Protein AF-0000000075629030 (afdb_homodimer)

Radius of gyration: 17.12 Å; Cα contacts (8 Å, |Δi|>4): 431; chains: 2; bounding box: 32×48×36 Å

Secondary structure (DSSP, 8-state):
--EEEEEEEEESSHHHHHHHHHHHTT----GGGSTTEEEEEEEEETTTTEEEEEEEES-HHHHHHHHTSHHHHHHTHHHHHHTTTTEEEEEEEEEEEEEEE--/--EEEEEEEEESSHHHHHHHHHHHTT----GGGSTTEEEEEEEEETTTTEEEEEEEES-HHHHHHHHTSHHHHHHTHHHHHHTTTTEEEEEEEEEEEEEEE--

Sequence (206 aa):
MAFAIANYIRAETPEAFDKVIEAFTGRAGLVERMEGFRSLQVLANRDRLEVVVITVWESREHFERWVESREFEEAHKRARRRRLEGTTSEGVEYEVLDFTCRGMAFAIANYIRAETPEAFDKVIEAFTGRAGLVERMEGFRSLQVLANRDRLEVVVITVWESREHFERWVESREFEEAHKRARRRRLEGTTSEGVEYEVLDFTCRG

pLDDT: mean 93.43, std 7.39, range [66.19, 98.75]

Solvent-accessible surface area (backbone atoms only — not comparable to full-atom values): 10793 Å² total; per-residue (Å²): 108,40,22,30,42,36,36,41,34,36,28,78,41,74,68,35,29,52,50,54,53,51,68,60,55,81,63,86,60,60,66,74,70,40,71,47,50,32,33,41,37,33,32,36,25,79,91,71,25,33,39,37,41,36,37,35,23,55,24,61,66,37,49,53,51,44,69,72,32,68,58,40,52,63,71,44,43,60,56,63,68,62,43,66,59,59,48,50,73,48,79,46,68,29,43,47,79,44,75,49,56,58,106,108,39,21,30,44,36,37,44,34,34,30,77,40,74,67,33,29,52,50,53,54,52,68,61,56,81,63,86,60,60,68,73,71,39,72,47,51,33,32,42,37,33,33,37,24,77,92,72,26,31,38,39,39,38,38,35,22,54,25,60,66,38,48,54,52,44,68,71,32,68,58,41,51,63,72,43,43,60,56,63,70,62,44,66,59,60,48,50,71,48,79,45,69,29,42,49,77,43,77,49,58,59,105

Organism: Aeropyrum pernix (strain ATCC 700893 / DSM 11879 / JCM 9820 / NBRC 100138 / K1) (NCBI:txid272557)

Foldseek 3Di:
DKKKKKKKKAAQDLVLLVVVVVLPPPQPCLQVPFPFWDDWDWDDDSVRSIIMIMTMGNDPVSVVCCCVDPSVCVRCVVVVVVVSPRMDMDMDMDDDPDDDDDD/DKKKKKKKKAAQDLVLLVVVVVLPPPQPCLQVPFPFWDDWDWDDDSVRSIIMIMTMGNDPVSVVCCCVDPSVCVRCVVVVVVVSPRMDMDMDMDDDPDDDDDD

Structure (mmCIF, N/CA/C/O backbone):
data_AF-0000000075629030-model_v1
#
loop_
_entity.id
_entity.type
_entity.pdbx_description
1 polymer 'ABM domain-containing protein'
#
loop_
_atom_site.group_PDB
_atom_site.id
_atom_site.type_symbol
_atom_site.label_atom_id
_atom_site.label_alt_id
_atom_site.label_comp_id
_atom_site.label_asym_id
_atom_site.label_entity_id
_atom_site.label_seq_id
_atom_site.pdbx_PDB_ins_code
_atom_site.Cartn_x
_atom_site.Cartn_y
_atom_site.Cartn_z
_atom_site.occupancy
_atom_site.B_iso_or_equiv
_atom_site.auth_seq_id
_atom_site.auth_comp_id
_atom_site.auth_asym_id
_atom_site.auth_atom_id
_atom_site.pdbx_PDB_model_num
ATOM 1 N N . MET A 1 1 ? -5.547 -3.912 16.906 1 81.19 1 MET A N 1
ATOM 2 C CA . MET A 1 1 ? -5.215 -2.875 15.938 1 81.19 1 MET A CA 1
ATOM 3 C C . MET A 1 1 ? -5.184 -3.447 14.523 1 81.19 1 MET A C 1
ATOM 5 O O . MET A 1 1 ? -4.891 -4.629 14.336 1 81.19 1 MET A O 1
ATOM 9 N N . ALA A 1 2 ? -5.641 -2.67 13.5 1 95.25 2 ALA A N 1
ATOM 10 C CA . ALA A 1 2 ? -5.637 -3.18 12.133 1 95.25 2 ALA A CA 1
ATOM 11 C C . ALA A 1 2 ? -4.215 -3.438 11.648 1 95.25 2 ALA A C 1
ATOM 13 O O . ALA A 1 2 ? -3.262 -2.832 12.141 1 95.25 2 ALA A O 1
ATOM 14 N N . PHE A 1 3 ? -4.082 -4.406 10.828 1 98.44 3 PHE A N 1
ATOM 15 C CA . PHE A 1 3 ? -2.797 -4.949 10.406 1 98.44 3 PHE A CA 1
ATOM 16 C C . PHE A 1 3 ? -2.713 -5.023 8.883 1 98.44 3 PHE A C 1
ATOM 18 O O . PHE A 1 3 ? -3.697 -5.355 8.219 1 98.44 3 PHE A O 1
ATOM 25 N N . ALA A 1 4 ? -1.523 -4.691 8.391 1 98.75 4 ALA A N 1
ATOM 26 C CA . ALA A 1 4 ? -1.308 -4.844 6.953 1 98.75 4 ALA A CA 1
ATOM 27 C C . ALA A 1 4 ? 0.029 -5.527 6.672 1 98.75 4 ALA A C 1
ATOM 29 O O . ALA A 1 4 ? 0.976 -5.398 7.449 1 98.75 4 ALA A O 1
ATOM 30 N N . ILE A 1 5 ? 0.08 -6.227 5.598 1 98.69 5 ILE A N 1
ATOM 31 C CA . ILE A 1 5 ? 1.33 -6.77 5.082 1 98.69 5 ILE A CA 1
ATOM 32 C C . ILE A 1 5 ? 1.472 -6.422 3.602 1 98.69 5 ILE A C 1
ATOM 34 O O . ILE A 1 5 ? 0.497 -6.484 2.848 1 98.69 5 ILE A O 1
ATOM 38 N N . ALA A 1 6 ? 2.623 -5.922 3.221 1 98.62 6 ALA A N 1
ATOM 39 C CA . ALA A 1 6 ? 2.99 -5.672 1.829 1 98.62 6 ALA A CA 1
ATOM 40 C C . ALA A 1 6 ? 4.105 -6.609 1.377 1 98.62 6 ALA A C 1
ATOM 42 O O . ALA A 1 6 ? 5.133 -6.734 2.049 1 98.62 6 ALA A O 1
ATOM 43 N N . ASN A 1 7 ? 3.848 -7.289 0.286 1 97.75 7 ASN A N 1
ATOM 44 C CA . ASN A 1 7 ? 4.895 -8.055 -0.379 1 97.75 7 ASN A CA 1
ATOM 45 C C . ASN A 1 7 ? 5.445 -7.316 -1.594 1 97.75 7 ASN A C 1
ATOM 47 O O . ASN A 1 7 ? 4.719 -7.062 -2.555 1 97.75 7 ASN A O 1
ATOM 51 N N . TYR A 1 8 ? 6.688 -6.941 -1.459 1 98.12 8 TYR A N 1
ATOM 52 C CA . TYR A 1 8 ? 7.379 -6.281 -2.561 1 98.12 8 TYR A CA 1
ATOM 53 C C . TYR A 1 8 ? 8.102 -7.293 -3.436 1 98.12 8 TYR A C 1
ATOM 55 O O . TYR A 1 8 ? 9.141 -7.836 -3.041 1 98.12 8 TYR A O 1
ATOM 63 N N . ILE A 1 9 ? 7.551 -7.52 -4.625 1 97.19 9 ILE A N 1
ATOM 64 C CA . ILE A 1 9 ? 8.109 -8.492 -5.559 1 97.19 9 ILE A CA 1
ATOM 65 C C . ILE A 1 9 ? 8.852 -7.758 -6.68 1 97.19 9 ILE A C 1
ATOM 67 O O . ILE A 1 9 ? 8.258 -6.977 -7.418 1 97.19 9 ILE A O 1
ATOM 71 N N . ARG A 1 10 ? 10.156 -8.008 -6.789 1 98.06 10 ARG A N 1
ATOM 72 C CA . ARG A 1 10 ? 10.984 -7.348 -7.793 1 98.06 10 ARG A CA 1
ATOM 73 C C . ARG A 1 10 ? 11.516 -8.352 -8.812 1 98.06 10 ARG A C 1
ATOM 75 O O . ARG A 1 10 ? 12.047 -9.398 -8.438 1 98.06 10 ARG A O 1
ATOM 82 N N . ALA A 1 11 ? 11.297 -7.934 -10 1 97.69 11 ALA A N 1
ATOM 83 C CA . ALA A 1 11 ? 11.758 -8.789 -11.094 1 97.69 11 ALA A CA 1
ATOM 84 C C . ALA A 1 11 ? 13.117 -8.32 -11.625 1 97.69 11 ALA A C 1
ATOM 86 O O . ALA A 1 11 ? 13.391 -7.117 -11.672 1 97.69 11 ALA A O 1
ATOM 87 N N . GLU A 1 12 ? 13.891 -9.242 -12.109 1 96.56 12 GLU A N 1
ATOM 88 C CA . GLU A 1 12 ? 15.227 -8.938 -12.625 1 96.56 12 GLU A CA 1
ATOM 89 C C . GLU A 1 12 ? 15.164 -8.547 -14.102 1 96.56 12 GLU A C 1
ATOM 91 O O . GLU A 1 12 ? 16.109 -7.941 -14.625 1 96.56 12 GLU A O 1
ATOM 96 N N . THR A 1 13 ? 14.188 -9.023 -14.758 1 97 13 THR A N 1
ATOM 97 C CA . THR A 1 13 ? 14.008 -8.758 -16.188 1 97 13 THR A CA 1
ATOM 98 C C . THR A 1 13 ? 12.547 -8.43 -16.484 1 97 13 THR A C 1
ATOM 100 O O . THR A 1 13 ? 11.656 -8.75 -15.703 1 97 13 THR A O 1
ATOM 103 N N . PRO A 1 14 ? 12.375 -7.738 -17.656 1 97.25 14 PRO A N 1
ATOM 104 C CA . PRO A 1 14 ? 10.992 -7.484 -18.062 1 97.25 14 PRO A CA 1
ATOM 105 C C . PRO A 1 14 ? 10.188 -8.766 -18.234 1 97.25 14 PRO A C 1
ATOM 107 O O . PRO A 1 14 ? 8.984 -8.781 -17.969 1 97.25 14 PRO A O 1
ATOM 110 N N . GLU A 1 15 ? 10.852 -9.766 -18.641 1 95.5 15 GLU A N 1
ATOM 111 C CA . GLU A 1 15 ? 10.164 -11.047 -18.812 1 95.5 15 GLU A CA 1
ATOM 112 C C . GLU A 1 15 ? 9.695 -11.602 -17.469 1 95.5 15 GLU A C 1
ATOM 114 O O . GLU A 1 15 ? 8.578 -12.102 -17.359 1 95.5 15 GLU A O 1
ATOM 119 N N . ALA A 1 16 ? 10.539 -11.555 -16.516 1 94.88 16 ALA A N 1
ATOM 120 C CA . ALA A 1 16 ? 10.18 -12 -15.164 1 94.88 16 ALA A CA 1
ATOM 121 C C . ALA A 1 16 ? 9.047 -11.148 -14.594 1 94.88 16 ALA A C 1
ATOM 123 O O . ALA A 1 16 ? 8.156 -11.672 -13.922 1 94.88 16 ALA A O 1
ATOM 124 N N . PHE A 1 17 ? 9.094 -9.898 -14.859 1 96.94 17 PHE A N 1
ATOM 125 C CA . PHE A 1 17 ? 8.047 -8.984 -14.43 1 96.94 17 PHE A CA 1
ATOM 126 C C . PHE A 1 17 ? 6.695 -9.406 -14.992 1 96.94 17 PHE A C 1
ATOM 128 O O . PHE A 1 17 ? 5.703 -9.477 -14.266 1 96.94 17 PHE A O 1
ATOM 135 N N . ASP A 1 18 ? 6.641 -9.711 -16.281 1 95.56 18 ASP A N 1
ATOM 136 C CA . ASP A 1 18 ? 5.406 -10.125 -16.938 1 95.56 18 ASP A CA 1
ATOM 137 C C . ASP A 1 18 ? 4.859 -11.414 -16.328 1 95.56 18 ASP A C 1
ATOM 139 O O . ASP A 1 18 ? 3.646 -11.594 -16.234 1 95.56 18 ASP A O 1
ATOM 143 N N . LYS A 1 19 ? 5.785 -12.234 -15.93 1 92.44 19 LYS A N 1
ATOM 144 C CA . LYS A 1 19 ? 5.367 -13.477 -15.297 1 92.44 19 LYS A CA 1
ATOM 145 C C . LYS A 1 19 ? 4.711 -13.219 -13.945 1 92.44 19 LYS A C 1
ATOM 147 O O . LYS A 1 19 ? 3.756 -13.898 -13.57 1 92.44 19 LYS A O 1
ATOM 152 N N . VAL A 1 20 ? 5.27 -12.289 -13.211 1 93.81 20 VAL A N 1
ATOM 153 C CA . VAL A 1 20 ? 4.66 -11.93 -11.93 1 93.81 20 VAL A CA 1
ATOM 154 C C . VAL A 1 20 ? 3.246 -11.406 -12.156 1 93.81 20 VAL A C 1
ATOM 156 O O . VAL A 1 20 ? 2.303 -11.844 -11.492 1 93.81 20 VAL A O 1
ATOM 159 N N . ILE A 1 21 ? 3.113 -10.516 -13.07 1 94.81 21 ILE A N 1
ATOM 160 C CA . ILE A 1 21 ? 1.809 -9.938 -13.375 1 94.81 21 ILE A CA 1
ATOM 161 C C . ILE A 1 21 ? 0.829 -11.047 -13.742 1 94.81 21 ILE A C 1
ATOM 163 O O . ILE A 1 21 ? -0.306 -11.07 -13.266 1 94.81 21 ILE A O 1
ATOM 167 N N . GLU A 1 22 ? 1.291 -11.945 -14.531 1 91.69 22 GLU A N 1
ATOM 168 C CA . GLU A 1 22 ? 0.444 -13.055 -14.969 1 91.69 22 GLU A CA 1
ATOM 169 C C . GLU A 1 22 ? -0.031 -13.883 -13.773 1 91.69 22 GLU A C 1
ATOM 171 O O . GLU A 1 22 ? -1.171 -14.352 -13.758 1 91.69 22 GLU A O 1
ATOM 176 N N . ALA A 1 23 ? 0.813 -14.016 -12.828 1 89.44 23 ALA A N 1
ATOM 177 C CA . ALA A 1 23 ? 0.486 -14.828 -11.656 1 89.44 23 ALA A CA 1
ATOM 178 C C . ALA A 1 23 ? -0.685 -14.227 -10.883 1 89.44 23 ALA A C 1
ATOM 180 O O . ALA A 1 23 ? -1.393 -14.938 -10.164 1 89.44 23 ALA A O 1
ATOM 181 N N . PHE A 1 24 ? -0.852 -12.953 -11.008 1 91.62 24 PHE A N 1
ATOM 182 C CA . PHE A 1 24 ? -1.911 -12.305 -10.242 1 91.62 24 PHE A CA 1
ATOM 183 C C . PHE A 1 24 ? -3.139 -12.07 -11.117 1 91.62 24 PHE A C 1
ATOM 185 O O . PHE A 1 24 ? -4.168 -11.594 -10.633 1 91.62 24 PHE A O 1
ATOM 192 N N . THR A 1 25 ? -2.92 -12.383 -12.461 1 84.81 25 THR A N 1
ATOM 193 C CA . THR A 1 25 ? -4.059 -12.242 -13.359 1 84.81 25 THR A CA 1
ATOM 194 C C . THR A 1 25 ? -5.059 -13.375 -13.156 1 84.81 25 THR A C 1
ATOM 196 O O . THR A 1 25 ? -4.68 -14.547 -13.164 1 84.81 25 THR A O 1
ATOM 199 N N . GLY A 1 26 ? -6.309 -13.055 -12.852 1 80.31 26 GLY A N 1
ATOM 200 C CA . GLY A 1 26 ? -7.34 -14.07 -12.703 1 80.31 26 GLY A CA 1
ATOM 201 C C . GLY A 1 26 ? -7.352 -14.711 -11.328 1 80.31 26 GLY A C 1
ATOM 202 O O . GLY A 1 26 ? -7.641 -15.906 -11.195 1 80.31 26 GLY A O 1
ATOM 203 N N . ARG A 1 27 ? -6.883 -14.07 -10.344 1 84.12 27 ARG A N 1
ATOM 204 C CA . ARG A 1 27 ? -6.941 -14.578 -8.977 1 84.12 27 ARG A CA 1
ATOM 205 C C . ARG A 1 27 ? -8.344 -15.055 -8.633 1 84.12 27 ARG A C 1
ATOM 207 O O . ARG A 1 27 ? -9.336 -14.43 -9.023 1 84.12 27 ARG A O 1
ATOM 214 N N . ALA A 1 28 ? -8.383 -16.188 -7.957 1 82.62 28 ALA A N 1
ATOM 215 C CA . ALA A 1 28 ? -9.648 -16.812 -7.578 1 82.62 28 ALA A CA 1
ATOM 216 C C . ALA A 1 28 ? -10.367 -16 -6.508 1 82.62 28 ALA A C 1
ATOM 218 O O . ALA A 1 28 ? -11.57 -16.172 -6.281 1 82.62 28 ALA A O 1
ATOM 219 N N . GLY A 1 29 ? -9.695 -15.148 -5.77 1 90.94 29 GLY A N 1
ATOM 220 C CA . GLY A 1 29 ? -10.312 -14.32 -4.746 1 90.94 29 GLY A CA 1
ATOM 221 C C . GLY A 1 29 ? -10.562 -15.062 -3.449 1 90.94 29 GLY A C 1
ATOM 222 O O . GLY A 1 29 ? -11.57 -14.82 -2.775 1 90.94 29 GLY A O 1
ATOM 223 N N . LEU A 1 30 ? -9.766 -15.984 -3.152 1 93.38 30 LEU A N 1
ATOM 224 C CA . LEU A 1 30 ? -9.938 -16.812 -1.963 1 93.38 30 LEU A CA 1
ATOM 225 C C . LEU A 1 30 ? -9.695 -16 -0.696 1 93.38 30 LEU A C 1
ATOM 227 O O . LEU A 1 30 ? -10.344 -16.219 0.326 1 93.38 30 LEU A O 1
ATOM 231 N N . VAL A 1 31 ? -8.812 -15.031 -0.748 1 95.69 31 VAL A N 1
ATOM 232 C CA . VAL A 1 31 ? -8.445 -14.234 0.419 1 95.69 31 VAL A CA 1
ATOM 233 C C . VAL A 1 31 ? -9.633 -13.383 0.859 1 95.69 31 VAL A C 1
ATOM 235 O O . VAL A 1 31 ? -9.82 -13.141 2.053 1 95.69 31 VAL A O 1
ATOM 238 N N . GLU A 1 32 ? -10.453 -12.984 0.015 1 95.06 32 GLU A N 1
ATOM 239 C CA . GLU A 1 32 ? -11.586 -12.102 0.284 1 95.06 32 GLU A CA 1
ATOM 240 C C . GLU A 1 32 ? -12.633 -12.797 1.149 1 95.06 32 GLU A C 1
ATOM 242 O O . GLU A 1 32 ? -13.5 -12.141 1.736 1 95.06 32 GLU A O 1
ATOM 247 N N . ARG A 1 33 ? -12.523 -14.047 1.196 1 93.81 33 ARG A N 1
ATOM 248 C CA . ARG A 1 33 ? -13.523 -14.828 1.921 1 93.81 33 ARG A CA 1
ATOM 249 C C . ARG A 1 33 ? -13.109 -15.031 3.375 1 93.81 33 ARG A C 1
ATOM 251 O O . ARG A 1 33 ? -13.906 -15.484 4.195 1 93.81 33 ARG A O 1
ATOM 258 N N . MET A 1 34 ? -11.977 -14.641 3.633 1 96.38 34 MET A N 1
ATOM 259 C CA . MET A 1 34 ? -11.438 -14.906 4.965 1 96.38 34 MET A CA 1
ATOM 260 C C . MET A 1 34 ? -11.961 -13.891 5.973 1 96.38 34 MET A C 1
ATOM 262 O O . MET A 1 34 ? -12.094 -12.703 5.656 1 96.38 34 MET A O 1
ATOM 266 N N . GLU A 1 35 ? -12.234 -14.406 7.168 1 96.31 35 GLU A N 1
ATOM 267 C CA . GLU A 1 35 ? -12.617 -13.516 8.266 1 96.31 35 GLU A CA 1
ATOM 268 C C . GLU A 1 35 ? -11.516 -12.5 8.555 1 96.31 35 GLU A C 1
ATOM 270 O O . GLU A 1 35 ? -10.336 -12.852 8.594 1 96.31 35 GLU A O 1
ATOM 275 N N . GLY A 1 36 ? -11.961 -11.266 8.742 1 97.12 36 GLY A N 1
ATOM 276 C CA . GLY A 1 36 ? -11.016 -10.219 9.109 1 97.12 36 GLY A CA 1
ATOM 277 C C . GLY A 1 36 ? -10.367 -9.555 7.91 1 97.12 36 GLY A C 1
ATOM 278 O O . GLY A 1 36 ? -9.625 -8.578 8.062 1 97.12 36 GLY A O 1
ATOM 279 N N . PHE A 1 37 ? -10.625 -10.047 6.699 1 97.62 37 PHE A N 1
ATOM 280 C CA . PHE A 1 37 ? -10.109 -9.43 5.48 1 97.62 37 PHE A CA 1
ATOM 281 C C . PHE A 1 37 ? -10.711 -8.047 5.281 1 97.62 37 PHE A C 1
ATOM 283 O O . PHE A 1 37 ? -11.922 -7.859 5.426 1 97.62 37 PHE A O 1
ATOM 290 N N . ARG A 1 38 ? -9.883 -7.102 4.914 1 97.12 38 ARG A N 1
ATOM 291 C CA . ARG A 1 38 ? -10.383 -5.75 4.684 1 97.12 38 ARG A CA 1
ATOM 292 C C . ARG A 1 38 ? -10.141 -5.312 3.244 1 97.12 38 ARG A C 1
ATOM 294 O O . ARG A 1 38 ? -11.031 -4.766 2.596 1 97.12 38 ARG A O 1
ATOM 301 N N . SER A 1 39 ? -8.961 -5.594 2.773 1 97.38 39 SER A N 1
ATOM 302 C CA . SER A 1 39 ? -8.703 -5.18 1.398 1 97.38 39 SER A CA 1
ATOM 303 C C . SER A 1 39 ? -7.492 -5.895 0.822 1 97.38 39 SER A C 1
ATOM 305 O O . SER A 1 39 ? -6.648 -6.398 1.569 1 97.38 39 SER A O 1
ATOM 307 N N . LEU A 1 40 ? -7.395 -6.012 -0.439 1 97.5 40 LEU A N 1
ATOM 308 C CA . LEU A 1 40 ? -6.246 -6.457 -1.22 1 97.5 40 LEU A CA 1
ATOM 309 C C . LEU A 1 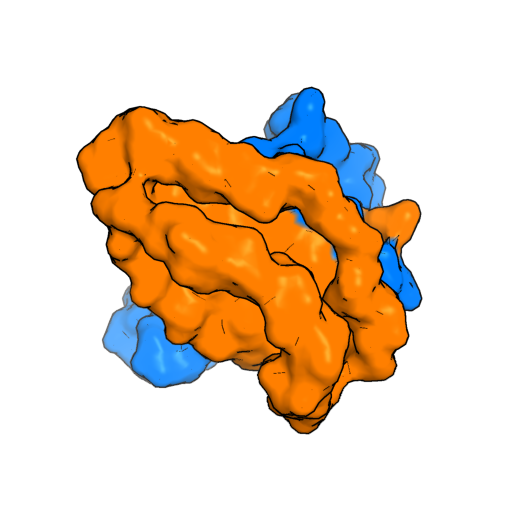40 ? -6.004 -5.535 -2.408 1 97.5 40 LEU A C 1
ATOM 311 O O . LEU A 1 40 ? -6.945 -5.16 -3.113 1 97.5 40 LEU A O 1
ATOM 315 N N . GLN A 1 41 ? -4.793 -5.164 -2.58 1 97.19 41 GLN A N 1
ATOM 316 C CA . GLN A 1 41 ? -4.367 -4.434 -3.771 1 97.19 41 GLN A CA 1
ATOM 317 C C . GLN A 1 41 ? -3.15 -5.098 -4.414 1 97.19 41 GLN A C 1
ATOM 319 O O . GLN A 1 41 ? -2.221 -5.508 -3.717 1 97.19 41 GLN A O 1
ATOM 324 N N . VAL A 1 42 ? -3.191 -5.207 -5.699 1 97.5 42 VAL A N 1
ATOM 325 C CA . VAL A 1 42 ? -2.047 -5.598 -6.512 1 97.5 42 VAL A CA 1
ATOM 326 C C . VAL A 1 42 ? -1.602 -4.422 -7.379 1 97.5 42 VAL A C 1
ATOM 328 O O . VAL A 1 42 ? -2.328 -3.996 -8.281 1 97.5 42 VAL A O 1
ATOM 331 N N . LEU A 1 43 ? -0.437 -3.945 -7.082 1 98.5 43 LEU A N 1
ATOM 332 C CA . LEU A 1 43 ? 0.072 -2.725 -7.695 1 98.5 43 LEU A CA 1
ATOM 333 C C . LEU A 1 43 ? 1.321 -3.012 -8.523 1 98.5 43 LEU A C 1
ATOM 335 O O . LEU A 1 43 ? 2.244 -3.68 -8.047 1 98.5 43 LEU A O 1
ATOM 339 N N . ALA A 1 44 ? 1.362 -2.525 -9.75 1 98.44 44 ALA A N 1
ATOM 340 C CA . ALA A 1 44 ? 2.49 -2.789 -10.641 1 98.44 44 ALA A CA 1
ATOM 341 C C . ALA A 1 44 ? 3.162 -1.49 -11.078 1 98.44 44 ALA A C 1
ATOM 343 O O . ALA A 1 44 ? 2.486 -0.501 -11.367 1 98.44 44 ALA A O 1
ATOM 344 N N . ASN A 1 45 ? 4.469 -1.501 -11.023 1 98.62 45 ASN A N 1
ATOM 345 C CA . ASN A 1 45 ? 5.305 -0.44 -11.578 1 98.62 45 ASN A CA 1
ATOM 346 C C . ASN A 1 45 ? 6.301 -0.983 -12.602 1 98.62 45 ASN A C 1
ATOM 348 O O . ASN A 1 45 ? 7.289 -1.621 -12.234 1 98.62 45 ASN A O 1
ATOM 352 N N . ARG A 1 46 ? 6.105 -0.715 -13.82 1 97.56 46 ARG A N 1
ATOM 353 C CA . ARG A 1 46 ? 6.891 -1.287 -14.906 1 97.56 46 ARG A CA 1
ATOM 354 C C . ARG A 1 46 ? 8.305 -0.704 -14.93 1 97.56 46 ARG A C 1
ATOM 356 O O . ARG A 1 46 ? 9.25 -1.382 -15.32 1 97.56 46 ARG A O 1
ATOM 363 N N . ASP A 1 47 ? 8.391 0.573 -14.57 1 97.62 47 ASP A N 1
ATOM 364 C CA . ASP A 1 47 ? 9.711 1.205 -14.578 1 97.62 47 ASP A CA 1
ATOM 365 C C . ASP A 1 47 ? 10.625 0.575 -13.531 1 97.62 47 ASP A C 1
ATOM 367 O O . ASP A 1 47 ? 11.82 0.394 -13.773 1 97.62 47 ASP A O 1
ATOM 371 N N . ARG A 1 48 ? 10.078 0.145 -12.43 1 97.88 48 ARG A N 1
ATOM 372 C CA . ARG A 1 48 ? 10.836 -0.459 -11.344 1 97.88 48 ARG A CA 1
ATOM 373 C C . ARG A 1 48 ? 10.859 -1.979 -11.461 1 97.88 48 ARG A C 1
ATOM 375 O O . ARG A 1 48 ? 11.562 -2.658 -10.719 1 97.88 48 ARG A O 1
ATOM 382 N N . LEU A 1 49 ? 10.086 -2.508 -12.367 1 98.25 49 LEU A N 1
ATOM 383 C CA . LEU A 1 49 ? 9.859 -3.943 -12.477 1 98.25 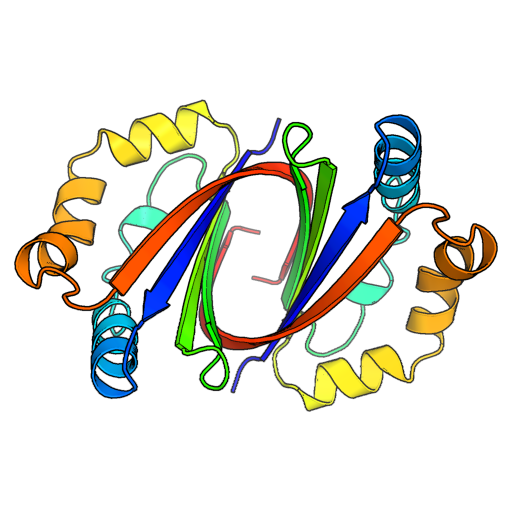49 LEU A CA 1
ATOM 384 C C . LEU A 1 49 ? 9.477 -4.535 -11.125 1 98.25 49 LEU A C 1
ATOM 386 O O . LEU A 1 49 ? 10.055 -5.535 -10.695 1 98.25 49 LEU A O 1
ATOM 390 N N . GLU A 1 50 ? 8.508 -3.92 -10.539 1 98.5 50 GLU A N 1
ATOM 391 C CA . GLU A 1 50 ? 8.078 -4.297 -9.195 1 98.5 50 GLU A CA 1
ATOM 392 C C . GLU A 1 50 ? 6.562 -4.449 -9.125 1 98.5 50 GLU A C 1
ATOM 394 O O . GLU A 1 50 ? 5.824 -3.637 -9.68 1 98.5 50 GLU A O 1
ATOM 399 N N . VAL A 1 51 ? 6.129 -5.5 -8.477 1 97.81 51 VAL A N 1
ATOM 400 C CA . VAL A 1 51 ? 4.734 -5.684 -8.086 1 97.81 51 VAL A CA 1
ATOM 401 C C . VAL A 1 51 ? 4.621 -5.684 -6.562 1 97.81 51 VAL A C 1
ATOM 403 O O . VAL A 1 51 ? 5.391 -6.359 -5.879 1 97.81 51 VAL A O 1
ATOM 406 N N . VAL A 1 52 ? 3.711 -4.895 -6.051 1 98.44 52 VAL A N 1
ATOM 407 C CA . VAL A 1 52 ? 3.447 -4.848 -4.617 1 98.44 52 VAL A CA 1
ATOM 408 C C . VAL A 1 52 ? 2.059 -5.41 -4.328 1 98.44 52 VAL A C 1
ATOM 410 O O . VAL A 1 52 ? 1.069 -4.977 -4.926 1 98.44 52 VAL A O 1
ATOM 413 N N . VAL A 1 53 ? 2.014 -6.375 -3.463 1 97.44 53 VAL A N 1
ATOM 414 C CA . VAL A 1 53 ? 0.746 -6.926 -2.998 1 97.44 53 VAL A CA 1
ATOM 415 C C . VAL A 1 53 ? 0.505 -6.52 -1.547 1 97.44 53 VAL A C 1
ATOM 417 O O . VAL A 1 53 ? 1.296 -6.852 -0.661 1 97.44 53 VAL A O 1
ATOM 420 N N . ILE A 1 54 ? -0.593 -5.801 -1.321 1 98.44 54 ILE A N 1
ATOM 421 C CA . ILE A 1 54 ? -0.9 -5.309 0.018 1 98.44 54 ILE A CA 1
ATOM 422 C C . ILE A 1 54 ? -2.25 -5.859 0.472 1 98.44 54 ILE A C 1
ATOM 424 O O . ILE A 1 54 ? -3.244 -5.758 -0.252 1 98.44 54 ILE A O 1
ATOM 428 N N . THR A 1 55 ? -2.285 -6.395 1.629 1 98.12 55 THR A N 1
ATOM 429 C CA . THR A 1 55 ? -3.545 -6.777 2.262 1 98.12 55 THR A CA 1
ATOM 430 C C . THR A 1 55 ? -3.682 -6.121 3.633 1 98.12 55 THR A C 1
ATOM 432 O O . THR A 1 55 ? -2.707 -6.027 4.383 1 98.12 55 THR A O 1
ATOM 435 N N . VAL A 1 56 ? -4.836 -5.691 3.902 1 98.31 56 VAL A N 1
ATOM 436 C CA . VAL A 1 56 ? -5.195 -5.117 5.195 1 98.31 56 VAL A CA 1
ATOM 437 C C . VAL A 1 56 ? -6.152 -6.055 5.926 1 98.31 56 VAL A C 1
ATOM 439 O O . VAL A 1 56 ? -7.066 -6.617 5.32 1 98.31 56 VAL A O 1
ATOM 442 N N . TRP A 1 57 ? -5.898 -6.156 7.156 1 98.12 57 TRP A N 1
ATOM 443 C CA . TRP A 1 57 ? -6.648 -7.082 8 1 98.12 57 TRP A CA 1
ATOM 444 C C . TRP A 1 57 ? -7.125 -6.395 9.273 1 98.12 57 TRP A C 1
ATOM 446 O O . TRP A 1 57 ? -6.52 -5.418 9.727 1 98.12 57 TRP A O 1
ATOM 456 N N . GLU A 1 58 ? -8.219 -6.945 9.812 1 97.62 58 GLU A N 1
ATOM 457 C CA . GLU A 1 58 ? -8.734 -6.434 11.078 1 97.62 58 GLU A CA 1
ATOM 458 C C . GLU A 1 58 ? -7.723 -6.613 12.203 1 97.62 58 GLU A C 1
ATOM 460 O O . GLU A 1 58 ? -7.699 -5.832 13.156 1 97.62 58 GLU A O 1
ATOM 465 N N . SER A 1 59 ? -6.969 -7.695 12.117 1 97.69 59 SER A N 1
ATOM 466 C CA . SER A 1 59 ? -5.934 -7.953 13.109 1 97.69 59 SER A CA 1
ATOM 467 C C . SER A 1 59 ? -4.84 -8.852 12.547 1 97.69 59 SER A C 1
ATOM 469 O O . SER A 1 59 ? -5.035 -9.508 11.516 1 97.69 59 SER A O 1
ATOM 471 N N . ARG A 1 60 ? -3.701 -8.875 13.219 1 97.5 60 ARG A N 1
ATOM 472 C CA . ARG A 1 60 ? -2.617 -9.773 12.852 1 97.5 60 ARG A CA 1
ATOM 473 C C . ARG A 1 60 ? -3.062 -11.234 12.945 1 97.5 60 ARG A C 1
ATOM 475 O O . ARG A 1 60 ? -2.678 -12.062 12.117 1 97.5 60 ARG A O 1
ATOM 482 N N . GLU A 1 61 ? -3.857 -11.516 13.945 1 97.94 61 GLU A N 1
ATOM 483 C CA . GLU A 1 61 ? -4.344 -12.875 14.133 1 97.94 61 GLU A CA 1
ATOM 484 C C . GLU A 1 61 ? -5.152 -13.352 12.93 1 97.94 61 GLU A C 1
ATOM 486 O O . GLU A 1 61 ? -5.043 -14.508 12.516 1 97.94 61 GLU A O 1
ATOM 491 N N . HIS A 1 62 ? -5.969 -12.516 12.367 1 98.12 62 HIS A N 1
ATOM 492 C CA . HIS A 1 62 ? -6.742 -12.875 11.188 1 98.12 62 HIS A CA 1
ATOM 493 C C . HIS A 1 62 ? -5.828 -13.195 10.008 1 98.12 62 HIS A C 1
ATOM 495 O O . HIS A 1 62 ? -6.09 -14.133 9.25 1 98.12 62 HIS A O 1
ATOM 501 N N . PHE A 1 63 ? -4.766 -12.438 9.883 1 97.94 63 PHE A N 1
ATOM 502 C CA . PHE A 1 63 ? -3.783 -12.703 8.844 1 97.94 63 PHE A CA 1
ATOM 503 C C . PHE A 1 63 ? -3.123 -14.062 9.062 1 97.94 63 PHE A C 1
ATOM 505 O O . PHE A 1 63 ? -2.973 -14.844 8.117 1 97.94 63 PHE A O 1
ATOM 512 N N . GLU A 1 64 ? -2.736 -14.312 10.281 1 97.94 64 GLU A N 1
ATOM 513 C CA . GLU A 1 64 ? -2.07 -15.578 10.594 1 97.94 64 GLU A CA 1
ATOM 514 C C . GLU A 1 64 ? -2.98 -16.766 10.305 1 97.94 64 GLU A C 1
ATOM 516 O O . GLU A 1 64 ? -2.523 -17.797 9.82 1 97.94 64 GLU A O 1
ATOM 521 N N . ARG A 1 65 ? -4.227 -16.656 10.523 1 97.69 65 ARG A N 1
ATOM 522 C CA . ARG A 1 65 ? -5.188 -17.703 10.195 1 97.69 65 ARG A CA 1
ATOM 523 C C . ARG A 1 65 ? -5.262 -17.938 8.688 1 97.69 65 ARG A C 1
ATOM 525 O O . ARG A 1 65 ? -5.398 -19.062 8.234 1 97.69 65 ARG A O 1
ATOM 532 N N . TRP A 1 66 ? -5.262 -16.844 7.973 1 97.31 66 TRP A N 1
ATOM 533 C CA . TRP A 1 66 ? -5.215 -16.922 6.516 1 97.31 66 TRP A CA 1
ATOM 53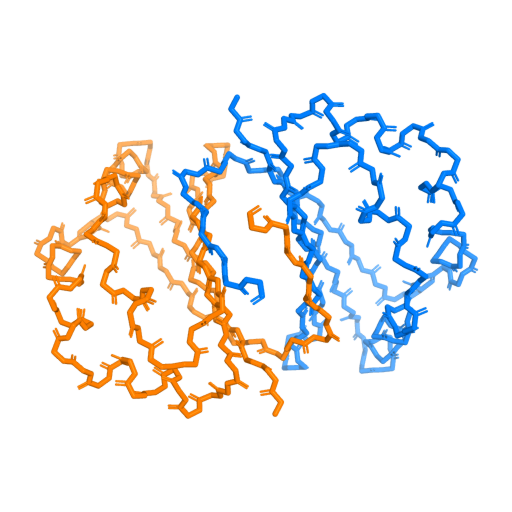4 C C . TRP A 1 66 ? -3.998 -17.719 6.059 1 97.31 66 TRP A C 1
ATOM 536 O O . TRP A 1 66 ? -4.121 -18.641 5.25 1 97.31 66 TRP A O 1
ATOM 546 N N . VAL A 1 67 ? -2.82 -17.375 6.578 1 96.25 67 VAL A N 1
ATOM 547 C CA . VAL A 1 67 ? -1.571 -18 6.152 1 96.25 67 VAL A CA 1
ATOM 548 C C . VAL A 1 67 ? -1.601 -19.484 6.469 1 96.25 67 VAL A C 1
ATOM 550 O O . VAL A 1 67 ? -1.039 -20.297 5.727 1 96.25 67 VAL A O 1
ATOM 553 N N . GLU A 1 68 ? -2.354 -19.875 7.473 1 96.69 68 GLU A N 1
ATOM 554 C CA . GLU A 1 68 ? -2.412 -21.266 7.91 1 96.69 68 GLU A CA 1
ATOM 555 C C . GLU A 1 68 ? -3.561 -22.016 7.238 1 96.69 68 GLU A C 1
ATOM 557 O O . GLU A 1 68 ? -3.73 -23.219 7.438 1 96.69 68 GLU A O 1
ATOM 562 N N . SER A 1 69 ? -4.246 -21.438 6.43 1 96.56 69 SER A N 1
ATOM 563 C CA . SER A 1 69 ? -5.469 -22 5.867 1 96.56 69 SER A CA 1
ATOM 564 C C . SER A 1 69 ? -5.18 -22.797 4.598 1 96.56 69 SER A C 1
ATOM 566 O O . SER A 1 69 ? -4.121 -22.641 3.986 1 96.56 69 SER A O 1
ATOM 568 N N . ARG A 1 70 ? -6.113 -23.609 4.23 1 93.81 70 ARG A N 1
ATOM 569 C CA . ARG A 1 70 ? -6.07 -24.312 2.953 1 93.81 70 ARG A CA 1
ATOM 570 C C . ARG A 1 70 ? -6.223 -23.344 1.787 1 93.81 70 ARG A C 1
ATOM 572 O O . ARG A 1 70 ? -5.637 -23.547 0.722 1 93.81 70 ARG A O 1
ATOM 579 N N . GLU A 1 71 ? -7.055 -22.328 2.045 1 93.19 71 GLU A N 1
ATOM 580 C CA . GLU A 1 71 ? -7.262 -21.312 1.017 1 93.19 71 GLU A CA 1
ATOM 581 C C . GLU A 1 71 ? -5.938 -20.672 0.6 1 93.19 71 GLU A C 1
ATOM 583 O O . GLU A 1 71 ? -5.711 -20.422 -0.585 1 93.19 71 GLU A O 1
ATOM 588 N N . PHE A 1 72 ? -5.086 -20.391 1.545 1 94.75 72 PHE A N 1
ATOM 589 C CA . PHE A 1 72 ? -3.773 -19.812 1.271 1 94.75 72 PHE A CA 1
ATOM 590 C C . PHE A 1 72 ? -2.943 -20.75 0.399 1 94.75 72 PHE A C 1
ATOM 592 O O . PHE A 1 72 ? -2.357 -20.328 -0.596 1 94.75 72 PHE A O 1
ATOM 599 N N . GLU A 1 73 ? -2.912 -21.984 0.718 1 92.38 73 GLU A N 1
ATOM 600 C CA . GLU A 1 73 ? -2.166 -22.984 -0.054 1 92.38 73 GLU A CA 1
ATOM 601 C C . GLU A 1 73 ? -2.65 -23.031 -1.501 1 92.38 73 GLU A C 1
ATOM 603 O O . GLU A 1 73 ? -1.841 -23.062 -2.43 1 92.38 73 GLU A O 1
ATOM 608 N N . GLU A 1 74 ? -3.916 -23.078 -1.576 1 90.81 74 GLU A N 1
ATOM 609 C CA . GLU A 1 74 ? -4.512 -23.141 -2.908 1 90.81 74 GLU A CA 1
ATOM 610 C C . GLU A 1 74 ? -4.176 -21.891 -3.721 1 90.81 74 GLU A C 1
ATOM 612 O O . GLU A 1 74 ? -3.83 -21.984 -4.898 1 90.81 74 GLU A O 1
ATOM 617 N N . ALA A 1 75 ? -4.262 -20.719 -3.102 1 89.56 75 ALA A N 1
ATOM 618 C CA . ALA A 1 75 ? -4.043 -19.453 -3.783 1 89.56 75 ALA A CA 1
ATOM 619 C C . ALA A 1 75 ? -2.582 -19.297 -4.191 1 89.56 75 ALA A C 1
ATOM 621 O O . ALA A 1 75 ? -2.275 -18.609 -5.176 1 89.56 75 ALA A O 1
ATOM 622 N N . HIS A 1 76 ? -1.673 -19.891 -3.508 1 88.88 76 HIS A N 1
ATOM 623 C CA . HIS A 1 76 ? -0.25 -19.672 -3.746 1 88.88 76 HIS A CA 1
ATOM 624 C C . HIS A 1 76 ? 0.374 -20.859 -4.473 1 88.88 76 HIS A C 1
ATOM 626 O O . HIS A 1 76 ? 1.591 -20.906 -4.672 1 88.88 76 HIS A O 1
ATOM 632 N N . LYS A 1 77 ? -0.465 -21.812 -4.77 1 82.44 77 LYS A N 1
ATOM 633 C CA . LYS A 1 77 ? -0.004 -23.047 -5.422 1 82.44 77 LYS A CA 1
ATOM 634 C C . LYS A 1 77 ? 0.723 -22.734 -6.727 1 82.44 77 LYS A C 1
ATOM 636 O O . LYS A 1 77 ? 1.797 -23.281 -6.988 1 82.44 77 LYS A O 1
ATOM 641 N N . ARG A 1 78 ? 0.111 -21.953 -7.445 1 74.38 78 ARG A N 1
ATOM 642 C CA . ARG A 1 78 ? 0.685 -21.625 -8.742 1 74.38 78 ARG A CA 1
ATOM 643 C C . ARG A 1 78 ? 2.016 -20.891 -8.594 1 74.38 78 ARG A C 1
ATOM 645 O O . ARG A 1 78 ? 2.973 -21.172 -9.312 1 74.38 78 ARG A O 1
ATOM 652 N N . ALA A 1 79 ? 2.082 -19.875 -7.695 1 73.62 79 ALA A N 1
ATOM 653 C CA . ALA A 1 79 ? 3.312 -19.125 -7.465 1 73.62 79 ALA A CA 1
ATOM 654 C C . ALA A 1 79 ? 4.441 -20.047 -7.008 1 73.62 79 ALA A C 1
ATOM 656 O O . ALA A 1 79 ? 5.586 -19.891 -7.434 1 73.62 79 ALA A O 1
ATOM 657 N N . ARG A 1 80 ? 4.043 -20.938 -6.27 1 75.31 80 ARG A N 1
ATOM 658 C CA . ARG A 1 80 ? 5.035 -21.891 -5.773 1 75.31 80 ARG A CA 1
ATOM 659 C C . ARG A 1 80 ? 5.547 -22.781 -6.898 1 75.31 80 ARG A C 1
ATOM 661 O O . ARG A 1 80 ? 6.742 -23.078 -6.969 1 75.31 80 ARG A O 1
ATOM 668 N N . ARG A 1 81 ? 4.668 -23.078 -7.773 1 69.25 81 ARG A N 1
ATOM 669 C CA . ARG A 1 81 ? 5.004 -23.969 -8.883 1 69.25 81 ARG A CA 1
ATOM 670 C C . ARG A 1 81 ? 5.848 -23.25 -9.922 1 69.25 81 ARG A C 1
ATOM 672 O O . ARG A 1 81 ? 6.785 -23.828 -10.477 1 69.25 81 ARG A O 1
ATOM 679 N N . ARG A 1 82 ? 5.52 -22.078 -10.195 1 70.81 82 ARG A N 1
ATOM 680 C CA . ARG A 1 82 ? 6.18 -21.328 -11.266 1 70.81 82 ARG A CA 1
ATOM 681 C C . ARG A 1 82 ? 7.5 -20.734 -10.789 1 70.81 82 ARG A C 1
ATOM 683 O O . ARG A 1 82 ? 8.32 -20.297 -11.602 1 70.81 82 ARG A O 1
ATOM 690 N N . ARG A 1 83 ? 7.75 -21 -9.617 1 66.19 83 ARG A N 1
ATOM 691 C CA . ARG A 1 83 ? 9.016 -20.5 -9.07 1 66.19 83 ARG A CA 1
ATOM 692 C C . ARG A 1 83 ? 9.312 -19.094 -9.578 1 66.19 83 ARG A C 1
ATOM 694 O O . ARG A 1 83 ? 10.258 -18.891 -10.344 1 66.19 83 ARG A O 1
ATOM 701 N N . LEU A 1 84 ? 8.469 -18.109 -9.406 1 80.81 84 LEU A N 1
ATOM 702 C CA . LEU A 1 84 ? 8.719 -16.781 -9.953 1 80.81 84 LEU A CA 1
ATOM 703 C C . LEU A 1 84 ? 10.219 -16.531 -10.07 1 80.81 84 LEU A C 1
ATOM 705 O O . LEU A 1 84 ? 10.758 -15.656 -9.383 1 80.81 84 LEU A O 1
ATOM 709 N N . GLU A 1 85 ? 10.844 -17.359 -10.961 1 83.88 85 GLU A N 1
ATOM 710 C CA . GLU A 1 85 ? 12.281 -17.25 -11.203 1 83.88 85 GLU A CA 1
ATOM 711 C C . GLU A 1 85 ? 12.672 -15.836 -11.625 1 83.88 85 GLU A C 1
ATOM 713 O O . GLU A 1 85 ? 11.945 -15.188 -12.383 1 83.88 85 GLU A O 1
ATOM 718 N N . GLY A 1 86 ? 13.805 -15.43 -11.102 1 92.19 86 GLY A N 1
ATOM 719 C CA . GLY A 1 86 ? 14.305 -14.117 -11.477 1 92.19 86 GLY A CA 1
ATOM 720 C C . GLY A 1 86 ? 13.656 -12.992 -10.703 1 92.19 86 GLY A C 1
ATOM 721 O O . GLY A 1 86 ? 13.508 -11.883 -11.219 1 92.19 86 GLY A O 1
ATOM 722 N N . THR A 1 87 ? 12.992 -13.438 -9.594 1 95.69 87 THR A N 1
ATOM 723 C CA . THR A 1 87 ? 12.406 -12.406 -8.758 1 95.69 87 THR A CA 1
ATOM 724 C C . THR A 1 87 ? 12.906 -12.523 -7.316 1 95.69 87 THR A C 1
ATOM 726 O O . THR A 1 87 ? 13.414 -13.578 -6.918 1 95.69 87 THR A O 1
ATOM 729 N N . THR A 1 88 ? 12.945 -11.477 -6.668 1 95.31 88 THR A N 1
ATOM 730 C CA . THR A 1 88 ? 13.109 -11.398 -5.219 1 95.31 88 THR A CA 1
ATOM 731 C C . THR A 1 88 ? 11.883 -10.781 -4.566 1 95.31 88 THR A C 1
ATOM 733 O O . THR A 1 88 ? 11.109 -10.078 -5.223 1 95.31 88 THR A O 1
ATOM 736 N N . SER A 1 89 ? 11.633 -11.141 -3.328 1 95.12 89 SER A N 1
ATOM 737 C CA . SER A 1 89 ? 10.492 -10.562 -2.619 1 95.12 89 SER A CA 1
ATOM 738 C C . SER A 1 89 ? 10.844 -10.266 -1.164 1 95.12 89 SER A C 1
ATOM 740 O O . SER A 1 89 ? 11.727 -10.906 -0.59 1 95.12 89 SER A O 1
ATOM 742 N N . GLU A 1 90 ? 10.25 -9.266 -0.646 1 96.62 90 GLU A N 1
ATOM 743 C CA . GLU A 1 90 ? 10.344 -8.883 0.76 1 96.62 90 GLU A CA 1
ATOM 744 C C . GLU A 1 90 ? 8.977 -8.555 1.339 1 96.62 90 GLU A C 1
ATOM 746 O O . GLU A 1 90 ? 8.234 -7.746 0.776 1 96.62 90 GLU A O 1
ATOM 751 N N . GLY A 1 91 ? 8.625 -9.211 2.416 1 97.88 91 GLY A N 1
ATOM 752 C CA . GLY A 1 91 ? 7.41 -8.891 3.146 1 97.88 91 GLY A CA 1
ATOM 753 C C . GLY A 1 91 ? 7.633 -7.875 4.254 1 97.88 91 GLY A C 1
ATOM 754 O O . GLY A 1 91 ? 8.578 -8 5.031 1 97.88 91 GLY A O 1
ATOM 755 N N . VAL A 1 92 ? 6.867 -6.906 4.309 1 98.31 92 VAL A N 1
ATOM 756 C CA . VAL A 1 92 ? 6.953 -5.883 5.344 1 98.31 92 VAL A CA 1
ATOM 757 C C . VAL A 1 92 ? 5.609 -5.75 6.055 1 98.31 92 VAL A C 1
ATOM 759 O O . VAL A 1 92 ? 4.57 -5.594 5.406 1 98.31 92 VAL A O 1
ATOM 762 N N . GLU A 1 93 ? 5.688 -5.82 7.348 1 98.56 93 GLU A N 1
ATOM 763 C CA . GLU A 1 93 ? 4.48 -5.656 8.148 1 98.56 93 GLU A CA 1
ATOM 764 C C . GLU A 1 93 ? 4.285 -4.199 8.562 1 98.56 93 GLU A C 1
ATOM 766 O O . GLU A 1 93 ? 5.258 -3.5 8.867 1 98.56 93 GLU A O 1
ATOM 771 N N . TYR A 1 94 ? 3.018 -3.838 8.633 1 98.69 94 TYR A N 1
ATOM 772 C CA . TYR A 1 94 ? 2.697 -2.467 9.016 1 98.69 94 TYR A CA 1
ATOM 773 C C . TYR A 1 94 ? 1.571 -2.436 10.039 1 98.69 94 TYR A C 1
ATOM 775 O O . TYR A 1 94 ? 0.703 -3.312 10.047 1 98.69 94 TYR A O 1
ATOM 783 N N . GLU A 1 95 ? 1.634 -1.435 10.852 1 97.88 95 GLU A N 1
ATOM 784 C CA . GLU A 1 95 ? 0.448 -0.966 11.562 1 97.88 95 GLU A CA 1
ATOM 785 C C . GLU A 1 95 ? -0.397 -0.049 10.688 1 97.88 95 GLU A C 1
ATOM 787 O O . GLU A 1 95 ? 0.132 0.847 10.023 1 97.88 95 GLU A O 1
ATOM 792 N N . VAL A 1 96 ? -1.709 -0.318 10.688 1 97.81 96 VAL A N 1
ATOM 793 C CA . VAL A 1 96 ? -2.604 0.54 9.922 1 97.81 96 VAL A CA 1
ATOM 794 C C . VAL A 1 96 ? -3.072 1.707 10.789 1 97.81 96 VAL A C 1
ATOM 796 O O . VAL A 1 96 ? -3.834 1.517 11.734 1 97.81 96 VAL A O 1
ATOM 799 N N . LEU A 1 97 ? -2.615 2.93 10.406 1 96.88 97 LEU A N 1
ATOM 800 C CA . LEU A 1 97 ? -2.98 4.121 11.164 1 96.88 97 LEU A CA 1
ATOM 801 C C . LEU A 1 97 ? -4.332 4.664 10.711 1 96.88 97 LEU A C 1
ATOM 803 O O . LEU A 1 97 ? -5.07 5.25 11.508 1 96.88 97 LEU A O 1
ATOM 807 N N . ASP A 1 98 ? -4.613 4.512 9.484 1 95.69 98 ASP A N 1
ATOM 808 C CA . ASP A 1 98 ? -5.871 4.945 8.883 1 95.69 98 ASP A CA 1
ATOM 809 C C . ASP A 1 98 ? -6.176 4.148 7.617 1 95.69 98 ASP A C 1
ATOM 811 O O . ASP A 1 98 ? -5.262 3.762 6.883 1 95.69 98 ASP A O 1
ATOM 815 N N . PHE A 1 99 ? -7.434 3.82 7.441 1 95.06 99 PHE A N 1
ATOM 816 C CA . PHE A 1 99 ? -7.883 3.102 6.254 1 95.06 99 PHE A CA 1
ATOM 817 C C . PHE A 1 99 ? -9.32 3.471 5.91 1 95.06 99 PHE A C 1
ATOM 819 O O . PHE A 1 99 ? -10.211 3.371 6.754 1 95.06 99 PHE A O 1
ATOM 826 N N . THR A 1 100 ? -9.461 3.918 4.762 1 95.38 100 THR A N 1
ATOM 827 C CA . THR A 1 100 ? -10.789 4.195 4.23 1 95.38 100 THR A CA 1
ATOM 828 C C . THR A 1 100 ? -10.898 3.725 2.783 1 95.38 100 THR A C 1
ATOM 830 O O . THR A 1 100 ? -9.977 3.908 1.99 1 95.38 100 THR A O 1
ATOM 833 N N . CYS A 1 101 ? -11.984 3.059 2.41 1 94.25 101 CYS A N 1
ATOM 834 C CA . CYS A 1 101 ? -12.164 2.596 1.039 1 94.25 101 CYS A CA 1
ATOM 835 C C . CYS A 1 101 ? -13.617 2.748 0.601 1 94.25 101 CYS A C 1
ATOM 837 O O . CYS A 1 101 ? -14.523 2.713 1.431 1 94.25 101 CYS A O 1
ATOM 839 N N . ARG A 1 102 ? -13.75 3.08 -0.621 1 87.56 102 ARG A N 1
ATOM 840 C CA . ARG A 1 102 ? -15.07 3.129 -1.237 1 87.56 102 ARG A CA 1
ATOM 841 C C . ARG A 1 102 ? -15.344 1.863 -2.043 1 87.56 102 ARG A C 1
ATOM 843 O O . ARG A 1 102 ? -14.578 1.515 -2.941 1 87.56 102 ARG A O 1
ATOM 850 N N . GLY A 1 103 ? -16.141 0.992 -1.476 1 70.5 103 GLY A N 1
ATOM 851 C CA . GLY A 1 103 ? -16.516 -0.247 -2.141 1 70.5 103 GLY A CA 1
ATOM 852 C C . GLY A 1 103 ? -17.203 -0.026 -3.475 1 70.5 103 GLY A C 1
ATOM 853 O O . GLY A 1 103 ? -17.703 1.062 -3.742 1 70.5 103 GLY A O 1
ATOM 854 N N . MET B 1 1 ? -7.648 3.047 -16.75 1 80.81 1 MET B N 1
ATOM 855 C CA . MET B 1 1 ? -7.129 2.045 -15.828 1 80.81 1 MET B CA 1
ATOM 856 C C . MET B 1 1 ? -6.98 2.627 -14.422 1 80.81 1 MET B C 1
ATOM 858 O O . MET B 1 1 ? -6.762 3.83 -14.266 1 80.81 1 MET B O 1
ATOM 862 N N . ALA B 1 2 ? -7.262 1.842 -13.367 1 95.06 2 ALA B N 1
ATOM 863 C CA . ALA B 1 2 ? -7.141 2.359 -12.008 1 95.06 2 ALA B CA 1
ATOM 864 C C . ALA B 1 2 ? -5.695 2.715 -11.68 1 95.06 2 ALA B C 1
ATOM 866 O O . ALA B 1 2 ? -4.766 2.176 -12.281 1 95.06 2 ALA B O 1
ATOM 867 N N . PHE B 1 3 ? -5.543 3.693 -10.875 1 98.38 3 PHE B N 1
ATOM 868 C CA . PHE B 1 3 ? -4.262 4.324 -10.594 1 98.38 3 PHE B CA 1
ATOM 869 C C . PHE B 1 3 ? -4.016 4.406 -9.094 1 98.38 3 PHE B C 1
ATOM 871 O O . PHE B 1 3 ? -4.941 4.672 -8.32 1 98.38 3 PHE B O 1
ATOM 878 N N . ALA B 1 4 ? -2.756 4.148 -8.742 1 98.75 4 ALA B N 1
ATOM 879 C CA . ALA B 1 4 ? -2.396 4.324 -7.332 1 98.75 4 ALA B CA 1
ATOM 880 C C . ALA B 1 4 ? -1.089 5.098 -7.195 1 98.75 4 ALA B C 1
ATOM 882 O O . ALA B 1 4 ? -0.225 5.031 -8.07 1 98.75 4 ALA B O 1
ATOM 883 N N . ILE B 1 5 ? -0.973 5.82 -6.133 1 98.69 5 ILE B N 1
ATOM 884 C CA . ILE B 1 5 ? 0.286 6.453 -5.754 1 98.69 5 ILE B CA 1
ATOM 885 C C . ILE B 1 5 ? 0.611 6.121 -4.297 1 98.69 5 ILE B C 1
ATOM 887 O O . ILE B 1 5 ? -0.277 6.117 -3.441 1 98.69 5 ILE B O 1
ATOM 891 N N . ALA B 1 6 ? 1.842 5.695 -4.051 1 98.62 6 ALA B N 1
ATOM 892 C CA . ALA B 1 6 ? 2.375 5.473 -2.711 1 98.62 6 ALA B CA 1
ATOM 893 C C . ALA B 1 6 ? 3.469 6.484 -2.379 1 98.62 6 ALA B C 1
ATOM 895 O O . ALA B 1 6 ? 4.41 6.668 -3.156 1 98.62 6 ALA B O 1
ATOM 896 N N . ASN B 1 7 ? 3.273 7.16 -1.264 1 97.75 7 ASN B N 1
ATOM 897 C CA . ASN B 1 7 ? 4.336 8 -0.714 1 97.75 7 ASN B CA 1
ATOM 898 C C . ASN B 1 7 ? 5.066 7.301 0.429 1 97.75 7 ASN B C 1
ATOM 900 O O . ASN B 1 7 ? 4.469 7 1.464 1 97.75 7 ASN B O 1
ATOM 904 N N . TYR B 1 8 ? 6.312 7.008 0.154 1 98.12 8 TYR B N 1
ATOM 905 C CA . TYR B 1 8 ? 7.16 6.398 1.17 1 98.12 8 TYR B CA 1
ATOM 906 C C . TYR B 1 8 ? 7.91 7.461 1.966 1 98.12 8 TYR B C 1
ATOM 908 O O . TYR B 1 8 ? 8.852 8.07 1.462 1 98.12 8 TYR B O 1
ATOM 916 N N . ILE B 1 9 ? 7.469 7.656 3.209 1 97.25 9 ILE B N 1
ATOM 917 C CA . ILE B 1 9 ? 8.062 8.664 4.078 1 97.25 9 ILE B CA 1
ATOM 918 C C . ILE B 1 9 ? 8.969 7.992 5.105 1 97.25 9 ILE B C 1
ATOM 920 O O . ILE B 1 9 ? 8.508 7.176 5.91 1 97.25 9 ILE B O 1
ATOM 924 N N . ARG B 1 10 ? 10.258 8.328 5.082 1 98.06 10 ARG B N 1
ATOM 925 C CA . ARG B 1 10 ? 11.234 7.727 5.988 1 98.06 10 ARG B CA 1
ATOM 926 C C . ARG B 1 10 ? 11.805 8.766 6.949 1 98.06 10 ARG B C 1
ATOM 928 O O . ARG B 1 10 ? 12.219 9.852 6.523 1 98.06 10 ARG B O 1
ATOM 935 N N . ALA B 1 11 ? 11.742 8.352 8.141 1 97.75 11 ALA B N 1
ATOM 936 C CA . ALA B 1 11 ? 12.266 9.234 9.18 1 97.75 11 ALA B CA 1
ATOM 937 C C . ALA B 1 11 ? 13.695 8.859 9.555 1 97.75 11 ALA B C 1
ATOM 939 O O . ALA B 1 11 ? 14.062 7.684 9.547 1 97.75 11 ALA B O 1
ATOM 940 N N . GLU B 1 12 ? 14.453 9.836 9.969 1 96.62 12 GLU B N 1
ATOM 941 C CA . GLU B 1 12 ? 15.852 9.625 10.328 1 96.62 12 GLU B CA 1
ATOM 942 C C . GLU B 1 12 ? 15.984 9.242 11.805 1 96.62 12 GLU B C 1
ATOM 944 O O . GLU B 1 12 ? 17.016 8.703 12.219 1 96.62 12 GLU B O 1
ATOM 949 N N . THR B 1 13 ? 15.062 9.656 12.562 1 97.06 13 THR B N 1
ATOM 950 C CA . THR B 1 13 ? 15.062 9.375 13.992 1 97.06 13 THR B CA 1
ATOM 951 C C . THR B 1 13 ? 13.672 8.945 14.461 1 97.06 13 THR B C 1
ATOM 953 O O . THR B 1 13 ? 12.68 9.203 13.781 1 97.06 13 THR B O 1
ATOM 956 N N . PRO B 1 14 ? 13.68 8.242 15.625 1 97.31 14 PRO B N 1
ATOM 957 C CA . PRO B 1 14 ? 12.375 7.895 16.188 1 97.31 14 PRO B CA 1
ATOM 958 C C . PRO B 1 14 ? 11.5 9.117 16.453 1 97.31 14 PRO B C 1
ATOM 960 O O . PRO B 1 14 ? 10.273 9.055 16.312 1 97.31 14 PRO B O 1
ATOM 963 N N . GLU B 1 15 ? 12.141 10.172 16.781 1 95.56 15 GLU B N 1
ATOM 964 C CA . GLU B 1 15 ? 11.391 11.398 17.031 1 95.56 15 GLU B CA 1
ATOM 965 C C . GLU B 1 15 ? 10.742 11.922 15.75 1 95.56 15 GLU B C 1
ATOM 967 O O . GLU B 1 15 ? 9.578 12.336 15.766 1 95.56 15 GLU B O 1
ATOM 972 N N . ALA B 1 16 ? 11.477 11.922 14.711 1 94.94 16 ALA B N 1
ATOM 973 C CA . ALA B 1 16 ? 10.938 12.336 13.422 1 94.94 16 ALA B CA 1
ATOM 974 C C . ALA B 1 16 ? 9.805 11.414 12.977 1 94.94 16 ALA B C 1
ATOM 976 O O . ALA B 1 16 ? 8.812 11.875 12.406 1 94.94 16 ALA B O 1
ATOM 977 N N . PHE B 1 17 ? 9.961 10.172 13.227 1 96.94 17 PHE B N 1
ATOM 978 C CA . PHE B 1 17 ? 8.938 9.188 12.906 1 96.94 17 PHE B CA 1
ATOM 979 C C . PHE B 1 17 ? 7.629 9.516 13.625 1 96.94 17 PHE B C 1
ATOM 981 O O . PHE B 1 17 ? 6.562 9.523 13.008 1 96.94 17 PHE B O 1
ATOM 988 N N . ASP B 1 18 ? 7.711 9.812 14.914 1 95.56 18 ASP B N 1
ATOM 989 C CA . ASP B 1 18 ? 6.527 10.141 15.703 1 95.56 18 ASP B CA 1
ATOM 990 C C . ASP B 1 18 ? 5.832 11.391 15.156 1 95.56 18 ASP B C 1
ATOM 992 O O . ASP B 1 18 ? 4.605 11.484 15.195 1 95.56 18 ASP B O 1
ATOM 996 N N . LYS B 1 19 ? 6.648 12.266 14.664 1 92.38 19 LYS B N 1
ATOM 997 C CA . LYS B 1 19 ? 6.082 13.484 14.086 1 92.38 19 LYS B CA 1
ATOM 998 C C . LYS B 1 19 ? 5.301 13.172 12.812 1 92.38 19 LYS B C 1
ATOM 1000 O O . LYS B 1 19 ? 4.262 13.781 12.547 1 92.38 19 LYS B O 1
ATOM 1005 N N . VAL B 1 20 ? 5.828 12.281 12.016 1 93.88 20 VAL B N 1
ATOM 1006 C CA . VAL B 1 20 ? 5.109 11.883 10.805 1 93.88 20 VAL B CA 1
ATOM 1007 C C . VAL B 1 20 ? 3.766 11.266 11.188 1 93.88 20 VAL B C 1
ATOM 1009 O O . VAL B 1 20 ? 2.729 11.633 10.633 1 93.88 20 VAL B O 1
ATOM 1012 N N . ILE B 1 21 ? 3.789 10.367 12.109 1 94.81 21 ILE B N 1
ATOM 1013 C CA . ILE B 1 21 ? 2.568 9.711 12.555 1 94.81 21 ILE B CA 1
ATOM 1014 C C . ILE B 1 21 ? 1.561 10.75 13.031 1 94.81 21 ILE B C 1
ATOM 1016 O O . ILE B 1 21 ? 0.382 10.695 12.672 1 94.81 21 ILE B O 1
ATOM 1020 N N . GLU B 1 22 ? 2.047 11.672 13.766 1 91.69 22 GLU B N 1
ATOM 1021 C CA . GLU B 1 22 ? 1.181 12.719 14.297 1 91.69 22 GLU B CA 1
ATOM 1022 C C . GLU B 1 22 ? 0.524 13.516 13.172 1 91.69 22 GLU B C 1
ATOM 1024 O O . GLU B 1 22 ? -0.639 13.906 13.281 1 91.69 22 GLU B O 1
ATOM 1029 N N . ALA B 1 23 ? 1.25 13.703 12.133 1 89.38 23 ALA B N 1
ATOM 1030 C CA . ALA B 1 23 ? 0.742 14.484 11.008 1 89.38 23 ALA B CA 1
ATOM 1031 C C . ALA B 1 23 ? -0.466 13.805 10.367 1 89.38 23 ALA B C 1
ATOM 1033 O O . ALA B 1 23 ? -1.293 14.461 9.734 1 89.38 23 ALA 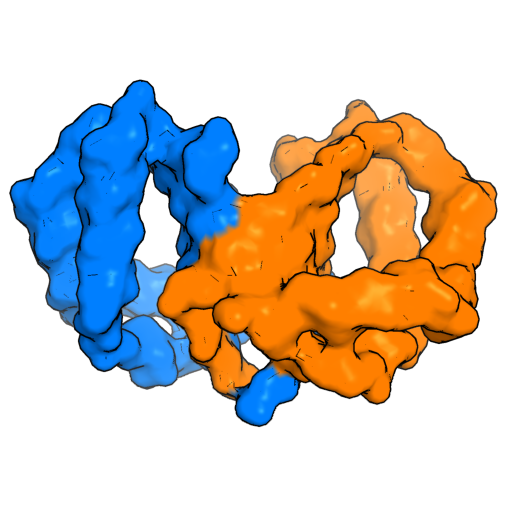B O 1
ATOM 1034 N N . PHE B 1 24 ? -0.545 12.523 10.523 1 91.5 24 PHE B N 1
ATOM 1035 C CA . PHE B 1 24 ? -1.639 11.805 9.883 1 91.5 24 PHE B CA 1
ATOM 1036 C C . PHE B 1 24 ? -2.744 11.492 10.883 1 91.5 24 PHE B C 1
ATOM 1038 O O . PHE B 1 24 ? -3.789 10.953 10.516 1 91.5 24 PHE B O 1
ATOM 1045 N N . THR B 1 25 ? -2.396 11.828 12.18 1 84.69 25 THR B N 1
ATOM 1046 C CA . THR B 1 25 ? -3.416 11.617 13.203 1 84.69 25 THR B CA 1
ATOM 1047 C C . THR B 1 25 ? -4.504 12.68 13.109 1 84.69 25 THR B C 1
ATOM 1049 O O . THR B 1 25 ? -4.207 13.883 13.078 1 84.69 25 THR B O 1
ATOM 1052 N N . GLY B 1 26 ? -5.754 12.281 12.938 1 80.12 26 GLY B N 1
ATOM 1053 C CA . GLY B 1 26 ? -6.859 13.227 12.906 1 80.12 26 GLY B CA 1
ATOM 1054 C C . GLY B 1 26 ? -7.07 13.852 11.539 1 80.12 26 GLY B C 1
ATOM 1055 O O . GLY B 1 26 ? -7.461 15.016 11.445 1 80.12 26 GLY B O 1
ATOM 1056 N N . ARG B 1 27 ? -6.656 13.234 10.523 1 84.06 27 ARG B N 1
ATOM 1057 C CA . ARG B 1 27 ? -6.902 13.727 9.164 1 84.06 27 ARG B CA 1
ATOM 1058 C C . ARG B 1 27 ? -8.367 14.094 8.977 1 84.06 27 ARG B C 1
ATOM 1060 O O . ARG B 1 27 ? -9.258 13.406 9.477 1 84.06 27 ARG B O 1
ATOM 1067 N N . ALA B 1 28 ? -8.57 15.227 8.305 1 82.12 28 ALA B N 1
ATOM 1068 C CA . ALA B 1 28 ? -9.906 15.758 8.078 1 82.12 28 ALA B CA 1
ATOM 1069 C C . ALA B 1 28 ? -10.68 14.891 7.082 1 82.12 28 ALA B C 1
ATOM 1071 O O . ALA B 1 28 ? -11.906 14.977 6.992 1 82.12 28 ALA B O 1
ATOM 1072 N N . GLY B 1 29 ? -10.031 14.094 6.27 1 91 29 GLY B N 1
ATOM 1073 C CA . GLY B 1 29 ? -10.703 13.219 5.316 1 91 29 GLY B CA 1
ATOM 1074 C C . GLY B 1 29 ? -11.141 13.945 4.059 1 91 29 GLY B C 1
ATOM 1075 O O . GLY B 1 29 ? -12.195 13.633 3.494 1 91 29 GLY B O 1
ATOM 1076 N N . LEU B 1 30 ? -10.438 14.922 3.682 1 93.38 30 LEU B N 1
ATOM 1077 C CA . LEU B 1 30 ? -10.797 15.734 2.523 1 93.38 30 LEU B CA 1
ATOM 1078 C C . LEU B 1 30 ? -10.633 14.938 1.232 1 93.38 30 LEU B C 1
ATOM 1080 O O . LEU B 1 30 ? -11.406 15.117 0.287 1 93.38 30 LEU B O 1
ATOM 1084 N N . VAL B 1 31 ? -9.695 14.023 1.193 1 95.62 31 VAL B N 1
ATOM 1085 C CA . VAL B 1 31 ? -9.406 13.25 -0.012 1 95.62 31 VAL B CA 1
ATOM 1086 C C . VAL B 1 31 ? -10.578 12.32 -0.325 1 95.62 31 VAL B C 1
ATOM 1088 O O . VAL B 1 31 ? -10.875 12.062 -1.493 1 95.62 31 VAL B O 1
ATOM 1091 N N . GLU B 1 32 ? -11.273 11.875 0.599 1 95 32 GLU B N 1
ATOM 1092 C CA . GLU B 1 32 ? -12.367 10.914 0.451 1 95 32 GLU B CA 1
ATOM 1093 C C . GLU B 1 32 ? -13.547 11.531 -0.297 1 95 32 GLU B C 1
ATOM 1095 O O . GLU B 1 32 ? -14.414 10.812 -0.792 1 95 32 GLU B O 1
ATOM 1100 N N . ARG B 1 33 ? -13.523 12.781 -0.357 1 93.69 33 ARG B N 1
ATOM 1101 C CA . ARG B 1 33 ? -14.648 13.484 -0.966 1 93.69 33 ARG B CA 1
ATOM 1102 C C . ARG B 1 33 ? -14.406 13.719 -2.455 1 93.69 33 ARG B C 1
ATOM 1104 O O . ARG B 1 33 ? -15.32 14.117 -3.182 1 93.69 33 ARG B O 1
ATOM 1111 N N . MET B 1 34 ? -13.289 13.391 -2.832 1 96.31 34 MET B N 1
ATOM 1112 C CA . MET B 1 34 ? -12.914 13.688 -4.211 1 96.31 34 MET B CA 1
ATOM 1113 C C . MET B 1 34 ? -13.469 12.641 -5.164 1 96.31 34 MET B C 1
ATOM 1115 O O . MET B 1 34 ? -13.484 11.445 -4.844 1 96.31 34 MET B O 1
ATOM 1119 N N . GLU B 1 35 ? -13.906 13.141 -6.309 1 96.25 35 GLU B N 1
ATOM 1120 C CA . GLU B 1 35 ? -14.336 12.227 -7.363 1 96.25 35 GLU B CA 1
ATOM 1121 C C . GLU B 1 35 ? -13.211 11.289 -7.773 1 96.25 35 GLU B C 1
ATOM 1123 O O . GLU B 1 35 ? -12.062 11.719 -7.934 1 96.25 35 GLU B O 1
ATOM 1128 N N . GLY B 1 36 ? -13.594 10.008 -7.922 1 97.06 36 GLY B N 1
ATOM 1129 C CA . GLY B 1 36 ? -12.625 9.031 -8.391 1 97.06 36 GLY B CA 1
ATOM 1130 C C . GLY B 1 36 ? -11.805 8.414 -7.273 1 97.06 36 GLY B C 1
ATOM 1131 O O . GLY B 1 36 ? -11.023 7.492 -7.508 1 97.06 36 GLY B O 1
ATOM 1132 N N . PHE B 1 37 ? -11.953 8.898 -6.047 1 97.62 37 PHE B N 1
ATOM 1133 C CA . PHE B 1 37 ? -11.273 8.328 -4.891 1 97.62 37 PHE B CA 1
ATOM 1134 C C . PHE B 1 37 ? -11.758 6.906 -4.633 1 97.62 37 PHE B C 1
ATOM 1136 O O . PHE B 1 37 ? -12.961 6.641 -4.648 1 97.62 37 PHE B O 1
ATOM 1143 N N . ARG B 1 38 ? -10.828 6.016 -4.352 1 97.12 38 ARG B N 1
ATOM 1144 C CA . ARG B 1 38 ? -11.211 4.637 -4.07 1 97.12 38 ARG B CA 1
ATOM 1145 C C . ARG B 1 38 ? -10.781 4.227 -2.666 1 97.12 38 ARG B C 1
ATOM 1147 O O . ARG B 1 38 ? -11.562 3.615 -1.929 1 97.12 38 ARG B O 1
ATOM 1154 N N . SER B 1 39 ? -9.594 4.582 -2.328 1 97.38 39 SER B N 1
ATOM 1155 C CA . SER B 1 39 ? -9.156 4.195 -0.99 1 97.38 39 SER B CA 1
ATOM 1156 C C . SER B 1 39 ? -7.938 4.996 -0.549 1 97.38 39 SER B C 1
ATOM 1158 O O . SER B 1 39 ? -7.223 5.555 -1.383 1 97.38 39 SER B O 1
ATOM 1160 N N . LEU B 1 40 ? -7.711 5.125 0.694 1 97.56 40 LEU B N 1
ATOM 1161 C CA . LEU B 1 40 ? -6.516 5.656 1.345 1 97.56 40 LEU B CA 1
ATOM 1162 C C . LEU B 1 40 ? -6.078 4.754 2.494 1 97.56 40 LEU B C 1
ATOM 1164 O O . LEU B 1 40 ? -6.91 4.324 3.301 1 97.56 40 LEU B O 1
ATOM 1168 N N . GLN B 1 41 ? -4.84 4.469 2.527 1 97.19 41 GLN B N 1
ATOM 1169 C CA . GLN B 1 41 ? -4.234 3.766 3.654 1 97.19 41 GLN B CA 1
ATOM 1170 C C . GLN B 1 41 ? -3.004 4.504 4.164 1 97.19 41 GLN B C 1
ATOM 1172 O O . GLN B 1 41 ? -2.184 4.977 3.375 1 97.19 41 GLN B O 1
ATOM 1177 N N . VAL B 1 42 ? -2.918 4.613 5.453 1 97.56 42 VAL B N 1
ATOM 1178 C CA . VAL B 1 42 ? -1.719 5.086 6.141 1 97.56 42 VAL B CA 1
ATOM 1179 C C . VAL B 1 42 ? -1.103 3.943 6.949 1 97.56 42 VAL B C 1
ATOM 1181 O O . VAL B 1 42 ? -1.694 3.475 7.922 1 97.56 42 VAL B O 1
ATOM 1184 N N . LEU B 1 43 ? 0.051 3.553 6.516 1 98.5 43 LEU B N 1
ATOM 1185 C CA . LEU B 1 43 ? 0.707 2.371 7.062 1 98.5 43 LEU B CA 1
ATOM 1186 C C . LEU B 1 43 ? 2.018 2.746 7.746 1 98.5 43 LEU B C 1
ATOM 1188 O O . LEU B 1 43 ? 2.834 3.473 7.18 1 98.5 43 LEU B O 1
ATOM 1192 N N . ALA B 1 44 ? 2.23 2.27 8.977 1 98.44 44 ALA B N 1
ATOM 1193 C CA . ALA B 1 44 ? 3.43 2.615 9.734 1 98.44 44 ALA B CA 1
ATOM 1194 C C . ALA B 1 44 ? 4.23 1.366 10.086 1 98.44 44 ALA B C 1
ATOM 1196 O O . ALA B 1 44 ? 3.658 0.336 10.453 1 98.44 44 ALA B O 1
ATOM 1197 N N . ASN B 1 45 ? 5.52 1.453 9.891 1 98.62 45 ASN B N 1
ATOM 1198 C CA . ASN B 1 45 ? 6.48 0.453 10.344 1 98.62 45 ASN B CA 1
ATOM 1199 C C . ASN B 1 45 ? 7.543 1.067 11.25 1 98.62 45 ASN B C 1
ATOM 1201 O O . ASN B 1 45 ? 8.438 1.768 10.773 1 98.62 45 ASN B O 1
ATOM 1205 N N . ARG B 1 46 ? 7.5 0.795 12.492 1 97.56 46 ARG B N 1
ATOM 1206 C CA . ARG B 1 46 ? 8.367 1.423 13.484 1 97.56 46 ARG B CA 1
ATOM 1207 C C . ARG B 1 46 ? 9.805 0.929 13.344 1 97.56 46 ARG B C 1
ATOM 1209 O O . ARG B 1 46 ? 10.75 1.669 13.625 1 97.56 46 ARG B O 1
ATOM 1216 N N . ASP B 1 47 ? 9.938 -0.337 12.984 1 97.62 47 ASP B N 1
ATOM 1217 C CA . ASP B 1 47 ? 11.281 -0.885 12.844 1 97.62 47 ASP B CA 1
ATOM 1218 C C . ASP B 1 47 ? 12.039 -0.202 11.703 1 97.62 47 ASP B C 1
ATOM 1220 O O . ASP B 1 47 ? 13.242 0.048 11.805 1 97.62 47 ASP B O 1
ATOM 1224 N N . ARG B 1 48 ? 11.344 0.198 10.672 1 97.88 48 ARG B N 1
ATOM 1225 C CA . ARG B 1 48 ? 11.945 0.848 9.508 1 97.88 48 ARG B CA 1
ATOM 1226 C C . ARG B 1 48 ? 11.883 2.365 9.641 1 97.88 48 ARG B C 1
ATOM 1228 O O . ARG B 1 48 ? 12.453 3.088 8.82 1 97.88 48 ARG B O 1
ATOM 1235 N N . LEU B 1 49 ? 11.18 2.842 10.609 1 98.25 49 LEU B N 1
ATOM 1236 C CA . LEU B 1 49 ? 10.867 4.262 10.75 1 98.25 49 LEU B CA 1
ATOM 1237 C C . LEU B 1 49 ? 10.297 4.824 9.453 1 98.25 49 LEU B C 1
ATOM 1239 O O . LEU B 1 49 ? 10.766 5.855 8.961 1 98.25 49 LEU B O 1
ATOM 1243 N N . GLU B 1 50 ? 9.312 4.148 8.961 1 98.5 50 GLU B N 1
ATOM 1244 C CA . GLU B 1 50 ? 8.711 4.492 7.676 1 98.5 50 GLU B CA 1
ATOM 1245 C C . GLU B 1 50 ? 7.191 4.543 7.773 1 98.5 50 GLU B C 1
ATOM 1247 O O . GLU B 1 50 ? 6.578 3.678 8.398 1 98.5 50 GLU B O 1
ATOM 1252 N N . VAL B 1 51 ? 6.617 5.555 7.188 1 97.81 51 VAL B N 1
ATOM 1253 C CA . VAL B 1 51 ? 5.18 5.641 6.953 1 97.81 51 VAL B CA 1
ATOM 1254 C C . VAL B 1 51 ? 4.898 5.633 5.453 1 97.81 51 VAL B C 1
ATOM 1256 O O . VAL B 1 51 ? 5.543 6.355 4.691 1 97.81 51 VAL B O 1
ATOM 1259 N N . VAL B 1 52 ? 3.994 4.781 5.043 1 98.44 52 VAL B N 1
ATOM 1260 C CA . VAL B 1 52 ? 3.58 4.711 3.645 1 98.44 52 VAL B CA 1
ATOM 1261 C C . VAL B 1 52 ? 2.133 5.18 3.51 1 98.44 52 VAL B C 1
ATOM 1263 O O . VAL B 1 52 ? 1.246 4.684 4.211 1 98.44 52 VAL B O 1
ATOM 1266 N N . VAL B 1 53 ? 1.921 6.141 2.658 1 97.44 53 VAL B N 1
ATOM 1267 C CA . VAL B 1 53 ? 0.575 6.605 2.34 1 97.44 53 VAL B CA 1
ATOM 1268 C C . VAL B 1 53 ? 0.203 6.18 0.922 1 97.44 53 VAL B C 1
ATOM 1270 O O . VAL B 1 53 ? 0.861 6.57 -0.045 1 97.44 53 VAL B O 1
ATOM 1273 N N . ILE B 1 54 ? -0.854 5.387 0.819 1 98.44 54 ILE B N 1
ATOM 1274 C CA . ILE B 1 54 ? -1.271 4.871 -0.48 1 98.44 54 ILE B CA 1
ATOM 1275 C C . ILE B 1 54 ? -2.699 5.324 -0.78 1 98.44 54 ILE B C 1
ATOM 1277 O O . ILE B 1 54 ? -3.596 5.152 0.049 1 98.44 54 ILE B O 1
ATOM 1281 N N . THR B 1 55 ? -2.891 5.852 -1.927 1 98.12 55 THR B N 1
ATOM 1282 C CA . THR B 1 55 ? -4.234 6.137 -2.412 1 98.12 55 THR B CA 1
ATOM 1283 C C . THR B 1 55 ? -4.477 5.469 -3.762 1 98.12 55 THR B C 1
ATOM 1285 O O . THR B 1 55 ? -3.588 5.438 -4.613 1 98.12 55 THR B O 1
ATOM 1288 N N . VAL B 1 56 ? -5.629 4.953 -3.896 1 98.25 56 VAL B N 1
ATOM 1289 C CA . VAL B 1 56 ? -6.086 4.352 -5.145 1 98.25 56 VAL B CA 1
ATOM 1290 C C . VAL B 1 56 ? -7.176 5.223 -5.766 1 98.25 56 VAL B C 1
ATOM 1292 O O . VAL B 1 56 ? -8.055 5.727 -5.059 1 98.25 56 VAL B O 1
ATOM 1295 N N . TRP B 1 57 ? -7.062 5.34 -7.027 1 98.12 57 TRP B N 1
ATOM 1296 C CA . TRP B 1 57 ? -7.961 6.211 -7.777 1 98.12 57 TRP B CA 1
ATOM 1297 C C . TRP B 1 57 ? -8.523 5.488 -8.992 1 98.12 57 TRP B C 1
ATOM 1299 O O . TRP B 1 57 ? -7.91 4.551 -9.516 1 98.12 57 TRP B O 1
ATOM 1309 N N . GLU B 1 58 ? -9.695 5.961 -9.406 1 97.56 58 GLU B N 1
ATOM 1310 C CA . GLU B 1 58 ? -10.32 5.41 -10.609 1 97.56 58 GLU B CA 1
ATOM 1311 C C . GLU B 1 58 ? -9.445 5.656 -11.836 1 97.56 58 GLU B C 1
ATOM 1313 O O . GLU B 1 58 ? -9.469 4.867 -12.789 1 97.56 58 GLU B O 1
ATOM 1318 N N . SER B 1 59 ? -8.773 6.789 -11.836 1 9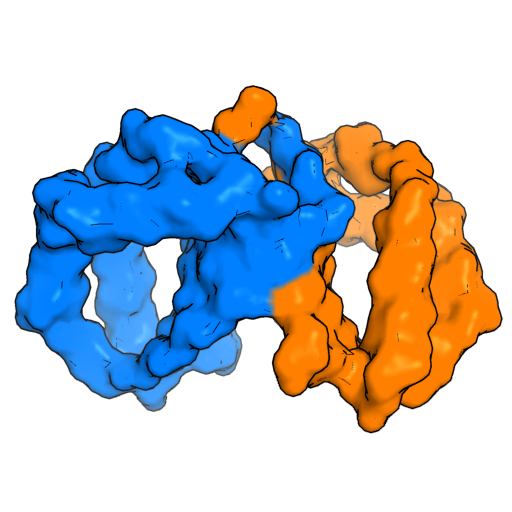7.62 59 SER B N 1
ATOM 1319 C CA . SER B 1 59 ? -7.871 7.117 -12.93 1 97.62 59 SER B CA 1
ATOM 1320 C C . SER B 1 59 ? -6.781 8.086 -12.484 1 97.62 59 SER B C 1
ATOM 1322 O O . SER B 1 59 ? -6.906 8.734 -11.445 1 97.62 59 SER B O 1
ATOM 1324 N N . ARG B 1 60 ? -5.727 8.18 -13.281 1 97.5 60 ARG B N 1
ATOM 1325 C CA . ARG B 1 60 ? -4.672 9.156 -13.031 1 97.5 60 ARG B CA 1
ATOM 1326 C C . ARG B 1 60 ? -5.219 10.578 -13.07 1 97.5 60 ARG B C 1
ATOM 1328 O O . ARG B 1 60 ? -4.805 11.43 -12.289 1 97.5 60 ARG B O 1
ATOM 1335 N N . GLU B 1 61 ? -6.129 10.805 -13.977 1 97.94 61 GLU B N 1
ATOM 1336 C CA . GLU B 1 61 ? -6.719 12.133 -14.109 1 97.94 61 GLU B CA 1
ATOM 1337 C C . GLU B 1 61 ? -7.422 12.555 -12.828 1 97.94 61 GLU B C 1
ATOM 1339 O O . GLU B 1 61 ? -7.348 13.719 -12.422 1 97.94 61 GLU B O 1
ATOM 1344 N N . HIS B 1 62 ? -8.117 11.664 -12.188 1 98.12 62 HIS B N 1
ATOM 1345 C CA . HIS B 1 62 ? -8.781 11.977 -10.922 1 98.12 62 HIS B CA 1
ATOM 1346 C C . HIS B 1 62 ? -7.77 12.359 -9.852 1 98.12 62 HIS B C 1
ATOM 1348 O O . HIS B 1 62 ? -8.008 13.281 -9.07 1 98.12 62 HIS B O 1
ATOM 1354 N N . PHE B 1 63 ? -6.648 11.68 -9.844 1 97.94 63 PHE B N 1
ATOM 1355 C CA . PHE B 1 63 ? -5.578 12.023 -8.914 1 97.94 63 PHE B CA 1
ATOM 1356 C C . PHE B 1 63 ? -5.043 13.422 -9.195 1 97.94 63 PHE B C 1
ATOM 1358 O O . PHE B 1 63 ? -4.848 14.211 -8.266 1 97.94 63 PHE B O 1
ATOM 1365 N N . GLU B 1 64 ? -4.812 13.695 -10.453 1 97.94 64 GLU B N 1
ATOM 1366 C CA . GLU B 1 64 ? -4.27 14.992 -10.828 1 97.94 64 GLU B CA 1
ATOM 1367 C C . GLU B 1 64 ? -5.219 16.125 -10.438 1 9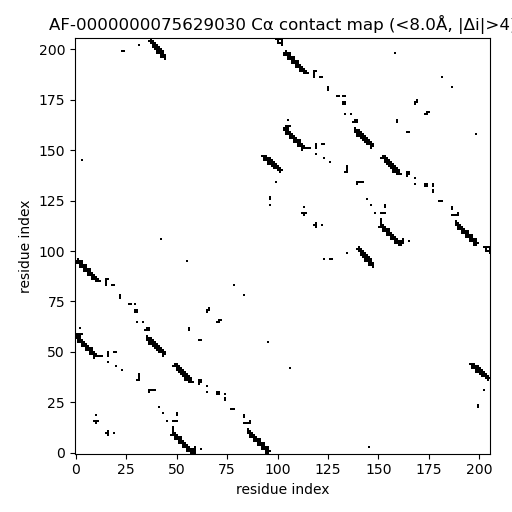7.94 64 GLU B C 1
ATOM 1369 O O . GLU B 1 64 ? -4.781 17.188 -10 1 97.94 64 GLU B O 1
ATOM 1374 N N . ARG B 1 65 ? -6.465 15.938 -10.531 1 97.62 65 ARG B N 1
ATOM 1375 C CA . ARG B 1 65 ? -7.457 16.922 -10.094 1 97.62 65 ARG B CA 1
ATOM 1376 C C . ARG B 1 65 ? -7.379 17.141 -8.594 1 97.62 65 ARG B C 1
ATOM 1378 O O . ARG B 1 65 ? -7.543 18.266 -8.117 1 97.62 65 ARG B O 1
ATOM 1385 N N . TRP B 1 66 ? -7.227 16.062 -7.871 1 97.31 66 TRP B N 1
ATOM 1386 C CA . TRP B 1 66 ? -7.031 16.156 -6.43 1 97.31 66 TRP B CA 1
ATOM 1387 C C . TRP B 1 66 ? -5.828 17.031 -6.102 1 97.31 66 TRP B C 1
ATOM 1389 O O . TRP B 1 66 ? -5.926 17.953 -5.281 1 97.31 66 TRP B O 1
ATOM 1399 N N . VAL B 1 67 ? -4.691 16.766 -6.75 1 96.25 67 VAL B N 1
ATOM 1400 C CA . VAL B 1 67 ? -3.447 17.469 -6.461 1 96.25 67 VAL B CA 1
ATOM 1401 C C . VAL B 1 67 ? -3.613 18.953 -6.766 1 96.25 67 VAL B C 1
ATOM 1403 O O . VAL B 1 67 ? -3.029 19.797 -6.086 1 96.25 67 VAL B O 1
ATOM 1406 N N . GLU B 1 68 ? -4.496 19.297 -7.684 1 96.69 68 GLU B N 1
ATOM 1407 C CA . GLU B 1 68 ? -4.691 20.672 -8.109 1 96.69 68 GLU B CA 1
ATOM 1408 C C . GLU B 1 68 ? -5.809 21.344 -7.30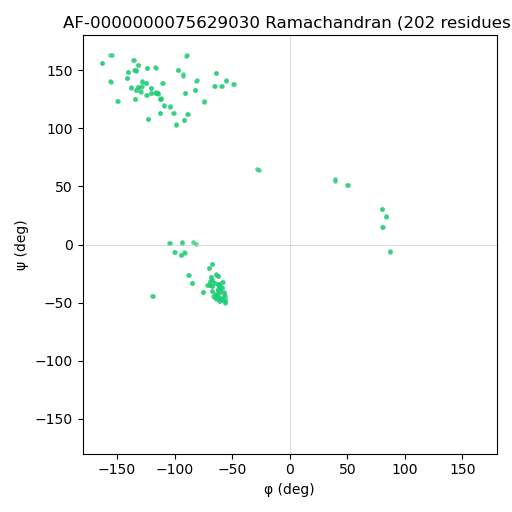9 1 96.69 68 GLU B C 1
ATOM 1410 O O . GLU B 1 68 ? -6.082 22.531 -7.484 1 96.69 68 GLU B O 1
ATOM 1415 N N . SER B 1 69 ? -6.371 20.719 -6.438 1 96.56 69 SER B N 1
ATOM 1416 C CA . SER B 1 69 ? -7.559 21.203 -5.742 1 96.56 69 SER B CA 1
ATOM 1417 C C . SER B 1 69 ? -7.184 22.016 -4.508 1 96.56 69 SER B C 1
ATOM 1419 O O . SER B 1 69 ? -6.059 21.922 -4.016 1 96.56 69 SER B O 1
ATOM 1421 N N . ARG B 1 70 ? -8.125 22.766 -4.031 1 93.75 70 ARG B N 1
ATOM 1422 C CA . ARG B 1 70 ? -7.992 23.469 -2.766 1 93.75 70 ARG B CA 1
ATOM 1423 C C . ARG B 1 70 ? -7.953 22.5 -1.593 1 93.75 70 ARG B C 1
ATOM 1425 O O . ARG B 1 70 ? -7.262 22.734 -0.601 1 93.75 70 ARG B O 1
ATOM 1432 N N . GLU B 1 71 ? -8.742 21.438 -1.758 1 93.19 71 GLU B N 1
ATOM 1433 C CA . GLU B 1 71 ? -8.766 20.422 -0.715 1 93.19 71 GLU B CA 1
ATOM 1434 C C . GLU B 1 71 ? -7.375 19.859 -0.452 1 93.19 71 GLU B C 1
ATOM 1436 O O . GLU B 1 71 ? -7 19.625 0.699 1 93.19 71 GLU B O 1
ATOM 1441 N N . PHE B 1 72 ? -6.613 19.625 -1.494 1 94.81 72 PHE B N 1
ATOM 1442 C CA . PHE B 1 72 ? -5.246 19.125 -1.37 1 94.81 72 PHE B CA 1
ATOM 1443 C C . PHE B 1 72 ? -4.387 20.109 -0.589 1 94.81 72 PHE B C 1
ATOM 1445 O O . PHE B 1 72 ? -3.668 19.719 0.332 1 94.81 72 PHE B O 1
ATOM 1452 N N . GLU B 1 73 ? -4.469 21.359 -0.908 1 92.38 73 GLU B N 1
ATOM 1453 C CA . GLU B 1 73 ? -3.705 22.391 -0.217 1 92.38 73 GLU B CA 1
ATOM 1454 C C . GLU B 1 73 ? -4.031 22.422 1.274 1 92.38 73 GLU B C 1
ATOM 1456 O O . GLU B 1 73 ? -3.127 22.5 2.109 1 92.38 73 GLU B O 1
ATOM 1461 N N . GLU B 1 74 ? -5.281 22.375 1.485 1 90.88 74 GLU B N 1
ATOM 1462 C CA . GLU B 1 74 ? -5.727 22.406 2.875 1 90.88 74 GLU B CA 1
ATOM 1463 C C . GLU B 1 74 ? -5.227 21.188 3.641 1 90.88 74 GLU B C 1
ATOM 1465 O O . GLU B 1 74 ? -4.766 21.297 4.777 1 90.88 74 GLU B O 1
ATOM 1470 N N . ALA B 1 75 ? -5.309 20 3.029 1 89.69 75 ALA B N 1
ATOM 1471 C CA . ALA B 1 75 ? -4.934 18.75 3.676 1 89.69 75 ALA B CA 1
ATOM 1472 C C . ALA B 1 75 ? -3.428 18.688 3.922 1 89.69 75 ALA B C 1
ATOM 1474 O O . ALA B 1 75 ? -2.973 18.031 4.859 1 89.69 75 ALA B O 1
ATOM 1475 N N . HIS B 1 76 ? -2.639 19.344 3.143 1 89.12 76 HIS B N 1
ATOM 1476 C CA . HIS B 1 76 ? -1.188 19.234 3.227 1 89.12 76 HIS B CA 1
ATOM 1477 C C . HIS B 1 76 ? -0.569 20.453 3.895 1 89.12 76 HIS B C 1
ATOM 1479 O O . HIS B 1 76 ? 0.656 20.578 3.955 1 89.12 76 HIS B O 1
ATOM 1485 N N . LYS B 1 77 ? -1.437 21.359 4.293 1 82.44 77 LYS B N 1
ATOM 1486 C CA . LYS B 1 77 ? -0.994 22.609 4.898 1 82.44 77 LYS B CA 1
ATOM 1487 C C . LYS B 1 77 ? -0.111 22.344 6.117 1 82.44 77 LYS B C 1
ATOM 1489 O O . LYS B 1 77 ? 0.943 22.969 6.27 1 82.44 77 LYS B O 1
ATOM 1494 N N . ARG B 1 78 ? -0.573 21.516 6.875 1 74.62 78 ARG B N 1
ATOM 1495 C CA . ARG B 1 78 ? 0.16 21.219 8.102 1 74.62 78 ARG B CA 1
ATOM 1496 C C . ARG B 1 78 ? 1.517 20.594 7.797 1 74.62 78 ARG B C 1
ATOM 1498 O O . ARG B 1 78 ? 2.523 20.953 8.414 1 74.62 78 ARG B O 1
ATOM 1505 N N . ALA B 1 79 ? 1.562 19.594 6.895 1 73.75 79 ALA B N 1
ATOM 1506 C CA . ALA B 1 79 ? 2.814 18.938 6.523 1 73.75 79 ALA B CA 1
ATOM 1507 C C . ALA B 1 79 ? 3.811 19.953 5.953 1 73.75 79 ALA B C 1
ATOM 1509 O O . ALA B 1 79 ? 5.008 19.891 6.25 1 73.75 79 ALA B O 1
ATOM 1510 N N . ARG B 1 80 ? 3.264 20.797 5.27 1 75.62 80 ARG B N 1
ATOM 1511 C CA . ARG B 1 80 ? 4.117 21.828 4.676 1 75.62 80 ARG B CA 1
ATOM 1512 C C . ARG B 1 80 ? 4.676 22.766 5.746 1 75.62 80 ARG B C 1
ATOM 1514 O O . ARG B 1 80 ? 5.844 23.156 5.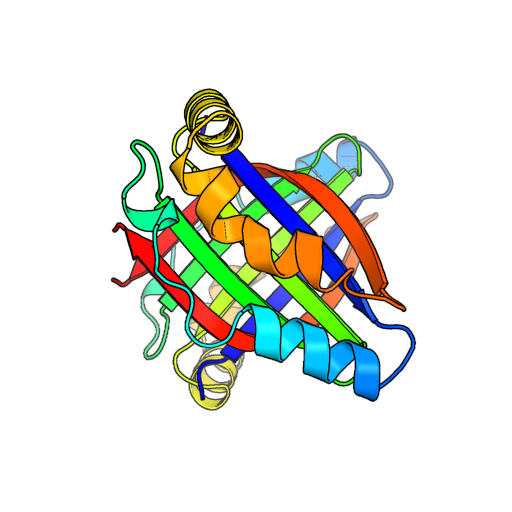691 1 75.62 80 ARG B O 1
ATOM 1521 N N . ARG B 1 81 ? 3.885 23 6.73 1 69.62 81 ARG B N 1
ATOM 1522 C CA . ARG B 1 81 ? 4.27 23.906 7.801 1 69.62 81 ARG B CA 1
ATOM 1523 C C . ARG B 1 81 ? 5.273 23.25 8.742 1 69.62 81 ARG B C 1
ATOM 1525 O O . ARG B 1 81 ? 6.227 23.891 9.188 1 69.62 81 ARG B O 1
ATOM 1532 N N . ARG B 1 82 ? 5.074 22.047 9.031 1 71.38 82 ARG B N 1
ATOM 1533 C CA . ARG B 1 82 ? 5.902 21.375 10.023 1 71.38 82 ARG B CA 1
ATOM 1534 C C . ARG B 1 82 ? 7.199 20.859 9.398 1 71.38 82 ARG B C 1
ATOM 1536 O O . ARG B 1 82 ? 8.133 20.484 10.117 1 71.38 82 ARG B O 1
ATOM 1543 N N . ARG B 1 83 ? 7.301 21.141 8.203 1 66.25 83 ARG B N 1
ATOM 1544 C CA . ARG B 1 83 ? 8.523 20.734 7.516 1 66.25 83 ARG B CA 1
ATOM 1545 C C . ARG B 1 83 ? 8.977 19.344 7.969 1 66.25 83 ARG B C 1
ATOM 1547 O O . ARG B 1 83 ? 10.023 19.203 8.594 1 66.25 83 ARG B O 1
ATOM 1554 N N . LEU B 1 84 ? 8.164 18.312 7.898 1 81.19 84 LEU B N 1
ATOM 1555 C CA . LEU B 1 84 ? 8.57 17 8.406 1 81.19 84 LEU B CA 1
ATOM 1556 C C . LEU B 1 84 ? 10.086 16.844 8.359 1 81.19 84 LEU B C 1
ATOM 1558 O O . LEU B 1 84 ? 10.617 16.016 7.613 1 81.19 84 LEU B O 1
ATOM 1562 N N . GLU B 1 85 ? 10.734 17.734 9.18 1 84.06 85 GLU B N 1
ATOM 1563 C CA . GLU B 1 85 ? 12.195 17.719 9.266 1 84.06 85 GLU B CA 1
ATOM 1564 C C . GLU B 1 85 ? 12.719 16.344 9.641 1 84.06 85 GLU B C 1
ATOM 1566 O O . GLU B 1 85 ? 12.133 15.648 10.469 1 84.06 85 GLU B O 1
ATOM 1571 N N . GLY B 1 86 ? 13.828 16.031 9 1 92.25 86 GLY B N 1
ATOM 1572 C CA . GLY B 1 86 ? 14.461 14.758 9.312 1 92.25 86 GLY B CA 1
ATOM 1573 C C . GLY B 1 86 ? 13.812 13.578 8.609 1 92.25 86 GLY B C 1
ATOM 1574 O O . GLY B 1 86 ? 13.797 12.461 9.133 1 92.25 86 GLY B O 1
ATOM 1575 N N . THR B 1 87 ? 13 13.969 7.582 1 95.75 87 THR B N 1
ATOM 1576 C CA . THR B 1 87 ? 12.398 12.891 6.805 1 95.75 87 THR B CA 1
ATOM 1577 C C . THR B 1 87 ? 12.727 13.039 5.32 1 95.75 87 THR B C 1
ATOM 1579 O O . THR B 1 87 ? 13.117 14.125 4.875 1 95.75 87 THR B O 1
ATOM 1582 N N . THR B 1 88 ? 12.758 11.992 4.672 1 95.31 88 THR B N 1
ATOM 1583 C CA . THR B 1 88 ? 12.773 11.93 3.215 1 95.31 88 THR B CA 1
ATOM 1584 C C . THR B 1 88 ? 11.523 11.219 2.693 1 95.31 88 THR B C 1
ATOM 1586 O O . THR B 1 88 ? 10.875 10.477 3.428 1 95.31 88 THR B O 1
ATOM 1589 N N . SER B 1 89 ? 11.125 11.547 1.489 1 95.12 89 SER B N 1
ATOM 1590 C CA . SER B 1 89 ? 9.961 10.891 0.906 1 95.12 89 SER B CA 1
ATOM 1591 C C . SER B 1 89 ? 10.164 10.609 -0.579 1 95.12 89 SER B C 1
ATOM 1593 O O . SER B 1 89 ? 10.93 11.305 -1.245 1 95.12 89 SER B O 1
ATOM 1595 N N . GLU B 1 90 ? 9.586 9.57 -1.028 1 96.69 90 GLU B N 1
ATOM 1596 C CA . GLU B 1 90 ? 9.555 9.195 -2.438 1 96.69 90 GLU B CA 1
ATOM 1597 C C . GLU B 1 90 ? 8.148 8.773 -2.865 1 96.69 90 GLU B C 1
ATOM 1599 O O . GLU B 1 90 ? 7.535 7.918 -2.229 1 96.69 90 GLU B O 1
ATOM 1604 N N . GLY B 1 91 ? 7.641 9.406 -3.895 1 97.88 91 GLY B N 1
ATOM 1605 C CA . GLY B 1 91 ? 6.379 9 -4.492 1 97.88 91 GLY B CA 1
ATOM 1606 C C . GLY B 1 91 ? 6.551 8 -5.621 1 97.88 91 GLY B C 1
ATOM 1607 O O . GLY B 1 91 ? 7.391 8.195 -6.504 1 97.88 91 GLY B O 1
ATOM 1608 N N . VAL B 1 92 ? 5.855 6.969 -5.594 1 98.31 92 VAL B N 1
ATOM 1609 C CA . VAL B 1 92 ? 5.902 5.953 -6.637 1 98.31 92 VAL B CA 1
ATOM 1610 C C . VAL B 1 92 ? 4.5 5.727 -7.199 1 98.31 92 VAL B C 1
ATOM 1612 O O . VAL B 1 92 ? 3.551 5.5 -6.445 1 98.31 92 VAL B O 1
ATOM 1615 N N . GLU B 1 93 ? 4.438 5.793 -8.5 1 98.5 93 GLU B N 1
ATOM 1616 C CA . GLU B 1 93 ? 3.162 5.543 -9.172 1 98.5 93 GLU B CA 1
ATOM 1617 C C . GLU B 1 93 ? 3.023 4.078 -9.562 1 98.5 93 GLU B C 1
ATOM 1619 O O . GLU B 1 93 ? 3.996 3.447 -9.984 1 98.5 93 GLU B O 1
ATOM 1624 N N . TYR B 1 94 ? 1.781 3.623 -9.477 1 98.69 94 TYR B N 1
ATOM 1625 C CA . TYR B 1 94 ? 1.513 2.23 -9.82 1 98.69 94 TYR B CA 1
ATOM 1626 C C . TYR B 1 94 ? 0.285 2.119 -10.719 1 98.69 94 TYR B C 1
ATOM 1628 O O . TYR B 1 94 ? -0.637 2.934 -10.625 1 98.69 94 TYR B O 1
ATOM 1636 N N . GLU B 1 95 ? 0.316 1.116 -11.531 1 97.88 95 GLU B N 1
ATOM 1637 C CA . GLU B 1 95 ? -0.907 0.569 -12.117 1 97.88 95 GLU B CA 1
ATOM 1638 C C . GLU B 1 95 ? -1.59 -0.4 -11.156 1 97.88 95 GLU B C 1
ATOM 1640 O O . GLU B 1 95 ? -0.934 -1.259 -10.562 1 97.88 95 GLU B O 1
ATOM 1645 N N . VAL B 1 96 ? -2.904 -0.218 -11.016 1 97.81 96 VAL B N 1
ATOM 1646 C CA . VAL B 1 96 ? -3.652 -1.131 -10.156 1 97.81 96 VAL B CA 1
ATOM 1647 C C . VAL B 1 96 ? -4.133 -2.328 -10.969 1 97.81 96 VAL B C 1
ATOM 1649 O O . VAL B 1 96 ? -5.008 -2.191 -11.828 1 97.81 96 VAL B O 1
ATOM 1652 N N . LEU B 1 97 ? -3.561 -3.516 -10.648 1 96.88 97 LEU B N 1
ATOM 1653 C CA . LEU B 1 97 ? -3.926 -4.73 -11.367 1 96.88 97 LEU B CA 1
ATOM 1654 C C . LEU B 1 97 ? -5.176 -5.363 -10.766 1 96.88 97 LEU B C 1
ATOM 1656 O O . LEU B 1 97 ? -5.957 -6 -11.477 1 96.88 97 LEU B O 1
ATOM 1660 N N . ASP B 1 98 ? -5.328 -5.234 -9.516 1 95.69 98 ASP B N 1
ATOM 1661 C CA . ASP B 1 98 ? -6.477 -5.75 -8.773 1 95.69 98 ASP B CA 1
ATOM 1662 C C . ASP B 1 98 ? -6.691 -4.969 -7.484 1 95.69 98 ASP B C 1
ATOM 1664 O O . ASP B 1 98 ? -5.73 -4.516 -6.855 1 95.69 98 ASP B O 1
ATOM 1668 N N . PHE B 1 99 ? -7.938 -4.719 -7.172 1 95.06 99 PHE B N 1
ATOM 1669 C CA . PHE B 1 99 ? -8.297 -4.027 -5.941 1 95.06 99 PHE B CA 1
ATOM 1670 C C . PHE B 1 99 ? -9.664 -4.492 -5.441 1 95.06 99 PHE B C 1
ATOM 1672 O O . PHE B 1 99 ? -10.648 -4.453 -6.18 1 95.06 99 PHE B O 1
ATOM 1679 N N . THR B 1 100 ? -9.648 -4.941 -4.285 1 95.38 100 THR B N 1
ATOM 1680 C CA . THR B 1 100 ? -10.891 -5.312 -3.611 1 95.38 100 THR B CA 1
ATOM 1681 C C . THR B 1 100 ? -10.875 -4.836 -2.16 1 95.38 100 THR B C 1
ATOM 1683 O O . THR B 1 100 ? -9.859 -4.953 -1.473 1 95.38 100 THR B O 1
ATOM 1686 N N . CYS B 1 101 ? -11.945 -4.234 -1.679 1 94.25 101 CYS B N 1
ATOM 1687 C CA . CYS B 1 101 ? -12 -3.779 -0.294 1 94.25 101 CYS B CA 1
ATOM 1688 C C . CYS B 1 101 ? -13.391 -4.016 0.298 1 94.25 101 CYS B C 1
ATOM 1690 O O . CYS B 1 101 ? -14.383 -4.023 -0.426 1 94.25 101 CYS B O 1
ATOM 1692 N N . ARG B 1 102 ? -13.375 -4.355 1.52 1 87.5 102 ARG B N 1
ATOM 1693 C CA . ARG B 1 102 ? -14.617 -4.484 2.275 1 87.5 102 ARG B CA 1
ATOM 1694 C C . ARG B 1 102 ? -14.883 -3.244 3.119 1 87.5 102 ARG B C 1
ATOM 1696 O O . ARG B 1 102 ? -14.047 -2.859 3.941 1 87.5 102 ARG B O 1
ATOM 1703 N N . GLY B 1 103 ? -15.789 -2.434 2.654 1 70.06 103 GLY B N 1
ATOM 1704 C CA . GLY B 1 103 ? -16.156 -1.226 3.373 1 70.06 103 GLY B CA 1
ATOM 1705 C C . GLY B 1 103 ? -16.688 -1.501 4.766 1 70.06 103 GLY B C 1
ATOM 1706 O O . GLY B 1 103 ? -17.109 -2.621 5.066 1 70.06 103 GLY B O 1
#

Nearest PDB structures (foldseek):
  1y0h-assembly1_B  TM=7.983E-01  e=1.055E-05  Mycobacterium tuberculosis
  3fgv-assembly1_B  TM=6.967E-01  e=1.575E-05  Ruegeria pomeroyi DSS-3
  4zos-assembly1_C  TM=7.358E-01  e=5.442E-04  Yersinia enterocolitica subsp. enterocolitica 8081
  3gz7-assembly1_B  TM=5.549E-01  e=4.761E-04  Bordetella bronchiseptica
  4ae5-assembly3_C  TM=7.424E-01  e=4.792E-02  Staphylococcus aureus

InterPro domains:
  IPR007138 Antibiotic biosynthesis monooxygenase domain [PF03992] (5-78)
  IPR007138 Antibiotic biosynthesis monooxygenase domain [PS51725] (3-91)
  IPR011008 Dimeric alpha-beta barrel [SSF54909] (13-81)
  IPR050404 Heme-degrading monooxygenase [PTHR34474] (13-83)